Protein AF-A0A8K0CAJ1-F1 (afdb_monomer)

Foldseek 3Di:
DVVVVVVVDDDPPPPVDPPPDPPCNPVPPPCVDDDPVNVDDPDPPDPPPPPPVVVVVVQVVCVVVLDDDPCNVVSDDRPDLLCLALVVLVVVVVVVVDDDPVSSLVSQLVSDDPVSLVVQFVQFLVPVVHPVNVRNCPDPPPDPPDDPCVVVCVVVVVDDPDPDPVNVVVVVVLVVVVVVCCVVVVFDWGRGGWGADSSRSVDIDTARTDGPPDTDHDDDDPPPPD

Radius of gyration: 33.11 Å; Cα contacts (8 Å, |Δi|>4): 159; chains: 1; bounding box: 54×47×125 Å

Organism: Ignelater luminosus (NCBI:txid2038154)

pLDDT: mean 74.71, std 13.49, range [38.78, 92.06]

Nearest PDB structures (foldseek):
  3sm4-assembly1_A  TM=7.098E-01  e=1.721E+00  Lambdavirus lambda

Secondary structure (DSSP, 8-state):
--HHHHTSSPPTT--S-TTS--GGGGTT-------HHHH-----------HHHHHHHHHHHHHHHT---SSHHHHS----GGGGSHHHHHHHHHTTT---HHHHHHHHHHH--HHHHHHHHHHTTTGGG-HHHHHH----GGG--PPTTHHHHHHTT-S-----HHHHHHHHHHHHHHHHHHHHHT---EEP--EEETTEEEEEE--SEE-SS-EE----------

Solvent-accessible surface area (backbone atoms only — not comparable to full-atom values): 14311 Å² total; per-residue (Å²): 137,56,69,71,59,58,73,67,52,77,58,96,79,65,69,94,49,96,80,62,76,56,86,64,71,61,73,78,66,72,76,85,68,83,51,74,79,80,67,58,66,86,74,79,80,68,82,73,73,58,63,66,57,56,51,50,54,52,52,51,53,35,60,75,65,68,49,90,52,91,62,35,71,81,76,43,92,68,97,47,84,59,60,75,14,65,68,46,42,48,60,56,44,59,73,71,72,65,85,52,72,67,56,49,53,57,51,40,33,75,72,38,49,68,69,58,36,54,52,47,22,65,67,11,36,61,33,95,76,25,70,64,37,60,62,53,58,72,72,69,79,92,73,69,82,70,63,93,60,53,64,59,32,46,75,73,59,73,47,80,86,75,84,44,74,68,56,54,52,43,62,55,49,52,58,56,52,52,56,50,49,28,64,76,68,73,50,70,68,43,74,29,25,48,46,57,39,37,92,44,66,91,48,69,49,64,57,66,28,36,40,96,88,50,75,43,76,86,84,76,85,77,79,77,83,126

Sequence (226 aa):
MWLHRRSEEPEPTATVCYWKKATLSQVGTNLKFLRVTDIKKPVKTYDLLNSDIFFKNVVEELKKRQCNTQLSPHCFPLKSYKDYSLHQIMLKFIKTGQSSADDFISFAKNEMFVEGCAEIAKITRSQSESKLWYELRFYEIADCKTGNGTLVEQIIGASKSINNEAMERGRRLEKEVVQELEKKWSIRSDNCALLLHPQYPIIGASPDAVGSDFVIEILKAVKILQ

InterPro domains:
  IPR011335 Restriction endonuclease type II-like [SSF52980] (117-216)
  IPR011604 PD-(D/E)XK endonuclease-like domain superfamily [G3DSA:3.90.320.10] (115-223)
  IPR019080 YqaJ viral recombinase [PF09588] (117-211)

Structure (mmCIF, N/CA/C/O backbone):
data_AF-A0A8K0CAJ1-F1
#
_entry.id   AF-A0A8K0CAJ1-F1
#
loop_
_atom_site.group_PDB
_atom_site.id
_atom_site.type_symbol
_atom_site.label_atom_id
_atom_site.label_alt_id
_atom_site.label_comp_id
_atom_site.label_asym_id
_atom_site.label_entity_id
_atom_site.label_seq_id
_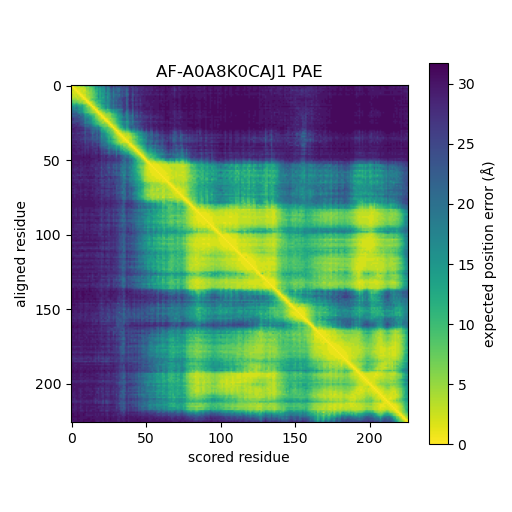atom_site.pdbx_PDB_ins_code
_atom_site.Cartn_x
_atom_site.Cartn_y
_atom_site.Cartn_z
_atom_site.occupancy
_atom_site.B_iso_or_equiv
_atom_site.auth_seq_id
_atom_site.auth_comp_id
_atom_site.auth_asym_id
_atom_site.auth_atom_id
_atom_site.pdbx_PDB_model_num
ATOM 1 N N . MET A 1 1 ? 22.232 1.139 100.118 1.00 58.84 1 MET A N 1
ATOM 2 C CA . MET A 1 1 ? 21.171 1.057 99.086 1.00 58.84 1 MET A CA 1
ATOM 3 C C . MET A 1 1 ? 21.628 1.744 97.784 1.00 58.84 1 MET A C 1
ATOM 5 O O . MET A 1 1 ? 20.974 2.650 97.294 1.00 58.84 1 MET A O 1
ATOM 9 N N . TRP A 1 2 ? 22.789 1.346 97.245 1.00 66.31 2 TRP A N 1
ATOM 10 C CA . TRP A 1 2 ? 23.394 1.922 96.025 1.00 66.31 2 TRP A CA 1
ATOM 11 C C . TRP A 1 2 ? 23.543 0.854 94.932 1.00 66.31 2 TRP A C 1
ATOM 13 O O . TRP A 1 2 ? 23.173 1.085 93.789 1.00 66.31 2 TRP A O 1
ATOM 23 N N . LEU A 1 3 ? 23.939 -0.363 95.328 1.00 62.72 3 LEU A N 1
ATOM 24 C CA . LEU A 1 3 ? 23.992 -1.548 94.465 1.00 62.72 3 LEU A CA 1
ATOM 25 C C . LEU A 1 3 ? 22.661 -1.863 93.756 1.00 62.72 3 LEU A C 1
ATOM 27 O O . LEU A 1 3 ? 22.679 -2.102 92.558 1.00 62.72 3 LEU A O 1
ATOM 31 N N . HIS A 1 4 ? 21.519 -1.774 94.452 1.00 71.69 4 HIS A N 1
ATOM 32 C CA . HIS A 1 4 ? 20.196 -2.018 93.851 1.00 71.69 4 HIS A CA 1
ATOM 33 C C . HIS A 1 4 ? 19.832 -1.001 92.758 1.00 71.69 4 HIS A C 1
ATOM 35 O O . HIS A 1 4 ? 19.182 -1.345 91.782 1.00 71.69 4 HIS A O 1
ATOM 41 N N . ARG A 1 5 ? 20.261 0.261 92.900 1.00 71.31 5 ARG A N 1
ATOM 42 C CA . ARG A 1 5 ? 19.990 1.291 91.885 1.00 71.31 5 ARG A CA 1
ATOM 43 C C . ARG A 1 5 ? 20.862 1.101 90.647 1.00 71.31 5 ARG A C 1
ATOM 45 O O . ARG A 1 5 ? 20.402 1.341 89.544 1.00 71.31 5 ARG A O 1
ATOM 52 N N . ARG A 1 6 ? 22.093 0.609 90.820 1.00 68.25 6 ARG A N 1
ATOM 53 C CA . ARG A 1 6 ? 22.990 0.304 89.698 1.00 68.25 6 ARG A CA 1
ATOM 54 C C . ARG A 1 6 ? 22.597 -0.934 88.901 1.00 68.25 6 ARG A C 1
ATOM 56 O O . ARG A 1 6 ? 22.901 -0.988 87.721 1.00 68.25 6 ARG A O 1
ATOM 63 N N . SER A 1 7 ? 21.918 -1.902 89.514 1.00 69.06 7 SER A N 1
ATOM 64 C CA . SER A 1 7 ? 21.371 -3.054 88.786 1.00 69.06 7 SER A CA 1
ATOM 65 C C . SER A 1 7 ? 20.123 -2.724 87.961 1.00 69.06 7 SER A C 1
ATOM 67 O O . SER A 1 7 ? 19.721 -3.533 87.134 1.00 69.06 7 SER A O 1
ATOM 69 N N . GLU A 1 8 ? 19.502 -1.563 88.191 1.00 67.69 8 GLU A N 1
ATOM 70 C CA . GLU A 1 8 ? 18.354 -1.074 87.414 1.00 67.69 8 GLU A CA 1
ATOM 71 C C . GLU A 1 8 ? 18.774 -0.173 86.240 1.00 67.69 8 GLU A C 1
ATOM 73 O O . GLU A 1 8 ? 17.954 0.130 85.373 1.00 67.69 8 GLU A O 1
ATOM 78 N N . GLU A 1 9 ? 20.042 0.249 86.181 1.00 69.44 9 GLU A N 1
ATOM 79 C CA . GLU A 1 9 ? 20.581 0.996 85.045 1.00 69.44 9 GLU A CA 1
ATOM 80 C C . GLU A 1 9 ? 20.812 0.027 83.869 1.00 69.44 9 GLU A C 1
ATOM 82 O O . GLU A 1 9 ? 21.531 -0.964 84.025 1.00 69.44 9 GLU A O 1
ATOM 87 N N . PRO A 1 10 ? 20.211 0.261 82.688 1.00 67.56 10 PRO A N 1
ATOM 88 C CA . PRO A 1 10 ? 20.407 -0.617 81.541 1.00 67.56 10 PRO A CA 1
ATOM 89 C C . PRO A 1 10 ? 21.871 -0.584 81.087 1.00 67.56 10 PRO A C 1
ATOM 91 O O . PRO A 1 10 ? 22.512 0.468 81.106 1.00 67.56 10 PRO A O 1
ATOM 94 N N . GLU A 1 11 ? 22.402 -1.729 80.649 1.00 62.56 11 GLU A N 1
ATOM 95 C CA . GLU A 1 11 ? 23.788 -1.793 80.185 1.00 62.56 11 GLU A CA 1
ATOM 96 C C . GLU A 1 11 ? 24.028 -0.845 78.991 1.00 62.56 11 GLU A C 1
ATOM 98 O O . GLU A 1 11 ? 23.153 -0.716 78.130 1.00 62.56 11 GLU A O 1
ATOM 103 N N . PRO A 1 12 ? 25.218 -0.223 78.859 1.00 52.91 12 PRO A N 1
ATOM 104 C CA . PRO A 1 12 ? 25.512 0.723 77.773 1.00 52.91 12 PRO A CA 1
ATOM 105 C C . PRO A 1 12 ? 25.374 0.119 76.365 1.00 52.91 12 PRO A C 1
ATOM 107 O O . PRO A 1 12 ? 25.236 0.842 75.381 1.00 52.91 12 PRO A O 1
ATOM 110 N N . THR A 1 13 ? 25.408 -1.212 76.271 1.00 50.84 13 THR A N 1
ATOM 111 C CA . THR A 1 13 ? 25.247 -2.008 75.047 1.00 50.84 13 THR A CA 1
ATOM 112 C C . THR A 1 13 ? 23.831 -2.544 74.826 1.00 50.84 13 THR A C 1
ATOM 114 O O . THR A 1 13 ? 23.594 -3.236 73.832 1.00 50.84 13 THR A O 1
ATOM 117 N N . ALA A 1 14 ? 22.875 -2.224 75.703 1.00 52.94 14 ALA A N 1
ATOM 118 C CA . ALA A 1 14 ? 21.474 -2.588 75.536 1.00 52.94 14 ALA A CA 1
ATOM 119 C C . ALA A 1 14 ? 20.882 -1.820 74.341 1.00 52.94 14 ALA A C 1
ATOM 121 O O . ALA A 1 14 ? 20.376 -0.702 74.442 1.00 52.94 14 ALA A O 1
ATOM 122 N N . THR A 1 15 ? 20.985 -2.423 73.160 1.00 54.19 15 THR A N 1
ATOM 123 C CA . THR A 1 15 ? 20.426 -1.902 71.915 1.00 54.19 15 THR A CA 1
ATOM 124 C C . THR A 1 15 ? 18.900 -1.901 72.013 1.00 54.19 15 THR A C 1
ATOM 126 O O . THR A 1 15 ? 18.244 -2.928 71.875 1.00 54.19 15 THR A O 1
ATOM 129 N N . VAL A 1 16 ? 18.323 -0.718 72.243 1.00 56.50 16 VAL A N 1
ATOM 130 C CA . VAL A 1 16 ? 16.884 -0.507 72.505 1.00 56.50 16 VAL A CA 1
ATOM 131 C C . VAL A 1 16 ? 15.967 -1.036 71.387 1.00 56.50 16 VAL A C 1
ATOM 133 O O . VAL A 1 16 ? 14.790 -1.273 71.640 1.00 56.50 16 VAL A O 1
ATOM 136 N N . CYS A 1 17 ? 16.467 -1.277 70.169 1.00 55.16 17 CYS A N 1
ATOM 137 C CA . CYS A 1 17 ? 15.845 -2.173 69.187 1.00 55.16 17 CYS A CA 1
ATOM 138 C C . CYS A 1 17 ? 16.758 -2.310 67.957 1.00 55.16 17 CYS A C 1
ATOM 140 O O . CYS A 1 17 ? 17.007 -1.307 67.290 1.00 55.16 17 CYS A O 1
ATOM 142 N N . TYR A 1 18 ? 17.175 -3.520 67.571 1.00 54.06 18 TYR A N 1
ATOM 143 C CA . TYR A 1 18 ? 17.880 -3.740 66.290 1.00 54.06 18 TYR A CA 1
ATOM 144 C C . TYR A 1 18 ? 16.993 -3.416 65.063 1.00 54.06 18 TYR A C 1
ATOM 146 O O . TYR A 1 18 ? 17.484 -3.218 63.956 1.00 54.06 18 TYR A O 1
ATOM 154 N N . TRP A 1 19 ? 15.674 -3.319 65.272 1.00 51.16 19 TRP A N 1
ATOM 155 C CA . TRP A 1 19 ? 14.664 -3.085 64.236 1.00 51.16 19 TRP A CA 1
ATOM 156 C C . TRP A 1 19 ? 14.167 -1.636 64.154 1.00 51.16 19 TRP A C 1
ATOM 158 O O . TRP A 1 19 ? 13.411 -1.299 63.240 1.00 51.16 19 TRP A O 1
ATOM 168 N N . LYS A 1 20 ? 14.586 -0.741 65.062 1.00 52.97 20 LYS A N 1
ATOM 169 C CA . LYS A 1 20 ? 14.296 0.691 64.896 1.00 52.97 20 LYS A CA 1
ATOM 170 C C . LYS A 1 20 ? 15.284 1.274 63.898 1.00 52.97 20 LYS A C 1
ATOM 172 O O . LYS A 1 20 ? 16.428 1.570 64.229 1.00 52.97 20 LYS A O 1
ATOM 177 N N . LYS A 1 21 ? 14.815 1.462 62.665 1.00 56.38 21 LYS A N 1
ATOM 178 C CA . LYS A 1 21 ? 15.537 2.210 61.635 1.00 56.38 21 LYS A CA 1
ATOM 179 C C . LYS A 1 21 ? 15.918 3.585 62.198 1.00 56.38 21 LYS A C 1
ATOM 181 O O . LYS A 1 21 ? 15.044 4.320 62.654 1.00 56.38 21 LYS A O 1
ATOM 186 N N . ALA A 1 22 ? 17.207 3.926 62.183 1.00 57.97 22 ALA A N 1
ATOM 187 C CA . ALA A 1 22 ? 17.680 5.228 62.646 1.00 57.97 22 ALA A CA 1
ATOM 188 C C . ALA A 1 22 ? 16.958 6.356 61.892 1.00 57.97 22 ALA A C 1
ATOM 190 O O . ALA A 1 22 ? 16.731 6.243 60.687 1.00 57.97 22 ALA A O 1
ATOM 191 N N . THR A 1 23 ? 16.631 7.459 62.562 1.00 56.34 23 THR A N 1
ATOM 192 C CA . THR A 1 23 ? 15.910 8.606 61.976 1.00 56.34 23 THR A CA 1
ATOM 193 C C . THR A 1 23 ? 16.630 9.181 60.747 1.00 56.34 23 THR A C 1
ATOM 195 O O . THR A 1 23 ? 15.995 9.655 59.812 1.00 56.34 23 THR A O 1
ATOM 198 N N . LEU A 1 24 ? 17.961 9.048 60.695 1.00 52.50 24 LEU A N 1
ATOM 199 C CA . LEU A 1 24 ? 18.805 9.457 59.566 1.00 52.50 24 LEU A CA 1
ATOM 200 C C . LEU A 1 24 ? 18.887 8.432 58.423 1.00 52.50 24 LEU A C 1
ATOM 202 O O . LEU A 1 24 ? 19.394 8.757 57.358 1.00 52.50 24 LEU A O 1
ATOM 206 N N . SER A 1 25 ? 18.339 7.223 58.578 1.00 56.41 25 SER A N 1
ATOM 207 C CA . SER A 1 25 ? 18.274 6.220 57.497 1.00 56.41 25 SER A CA 1
ATOM 208 C C . SER A 1 25 ? 17.322 6.601 56.350 1.00 56.41 25 SER A C 1
ATOM 210 O O . SER A 1 25 ? 17.276 5.912 55.330 1.00 56.41 25 SER A O 1
ATOM 212 N N . GLN A 1 26 ? 16.542 7.675 56.519 1.00 54.03 26 GLN A N 1
ATOM 213 C CA . GLN A 1 26 ? 15.756 8.316 55.459 1.00 54.03 26 GLN A CA 1
ATOM 214 C C . GLN A 1 26 ? 16.550 9.375 54.682 1.00 54.03 26 GLN A C 1
ATOM 216 O O . GLN A 1 26 ? 16.167 9.724 53.566 1.00 54.03 26 GLN A O 1
ATOM 221 N N . VAL A 1 27 ? 17.665 9.876 55.220 1.00 53.38 27 VAL A N 1
ATOM 222 C CA . VAL A 1 27 ? 18.504 10.847 54.515 1.00 53.38 27 VAL A CA 1
ATOM 223 C C . VAL A 1 27 ? 19.360 10.072 53.516 1.00 53.38 27 VAL A C 1
ATOM 225 O O . VAL A 1 27 ? 20.369 9.472 53.870 1.00 53.38 27 VAL A O 1
ATOM 228 N N . GLY A 1 28 ? 18.892 10.018 52.269 1.00 54.50 28 GLY A N 1
ATOM 229 C CA . GLY A 1 28 ? 19.525 9.254 51.190 1.00 54.50 28 GLY A CA 1
ATOM 230 C C . GLY A 1 28 ? 18.672 8.124 50.612 1.00 54.50 28 GLY A C 1
ATOM 231 O O . GLY A 1 28 ? 19.168 7.367 49.774 1.00 54.50 28 GLY A O 1
ATOM 232 N N . THR A 1 29 ? 17.386 7.998 50.974 1.00 53.34 29 THR A N 1
ATOM 233 C CA . THR A 1 29 ? 16.464 7.213 50.140 1.00 53.34 29 THR A CA 1
ATOM 234 C C . THR A 1 29 ? 16.295 7.938 48.815 1.00 53.34 29 THR A C 1
ATOM 236 O O . THR A 1 29 ? 15.493 8.859 48.692 1.00 53.34 29 THR A O 1
ATOM 239 N N . ASN A 1 30 ? 17.107 7.534 47.842 1.00 56.03 30 ASN A N 1
ATOM 240 C CA . ASN A 1 30 ? 17.023 7.939 46.453 1.00 56.03 30 ASN A CA 1
ATOM 241 C C . ASN A 1 30 ? 15.559 7.891 46.000 1.00 56.03 30 ASN A C 1
ATOM 243 O O . ASN A 1 30 ? 15.015 6.805 45.775 1.00 56.03 30 ASN A O 1
ATOM 247 N N . LEU A 1 31 ? 14.936 9.058 45.830 1.00 53.72 31 LEU A N 1
ATOM 248 C CA . LEU A 1 31 ? 13.820 9.222 44.907 1.00 53.72 31 LEU A CA 1
ATOM 249 C C . LEU A 1 31 ? 14.368 8.867 43.520 1.00 53.72 31 LEU A C 1
ATOM 251 O O . LEU A 1 31 ? 14.791 9.733 42.766 1.00 53.72 31 LEU A O 1
ATOM 255 N N . LYS A 1 32 ? 14.443 7.568 43.204 1.00 57.53 32 LYS A N 1
ATOM 256 C CA . LYS A 1 32 ? 14.875 7.107 41.879 1.00 57.53 32 LYS A CA 1
ATOM 257 C C . LYS A 1 32 ? 13.877 7.549 40.811 1.00 57.53 32 LYS A C 1
ATOM 259 O O . LYS A 1 32 ? 14.270 7.744 39.670 1.00 57.53 32 LYS A O 1
ATOM 264 N N . PHE A 1 33 ? 12.612 7.747 41.197 1.00 51.56 33 PHE A N 1
ATOM 265 C CA . PHE A 1 33 ? 11.540 8.191 40.317 1.00 51.56 33 PHE A CA 1
ATOM 266 C C . PHE A 1 33 ? 10.570 9.092 41.091 1.00 51.56 33 PHE A C 1
ATOM 268 O O . PHE A 1 33 ? 10.055 8.699 42.137 1.00 51.56 33 PHE A O 1
ATOM 275 N N . LEU A 1 34 ? 10.323 10.292 40.568 1.00 61.06 34 LEU A N 1
ATOM 276 C CA . LEU A 1 34 ? 9.228 11.166 40.990 1.00 61.06 34 LEU A CA 1
ATOM 277 C C . LEU A 1 34 ? 7.964 10.740 40.239 1.00 61.06 34 LEU A C 1
ATOM 279 O O . LEU A 1 34 ? 7.988 10.653 39.009 1.00 61.06 34 LEU A O 1
ATOM 283 N N . ARG A 1 35 ? 6.852 10.483 40.938 1.00 59.06 35 ARG A N 1
ATOM 284 C CA . ARG A 1 35 ? 5.562 10.291 40.261 1.00 59.06 35 ARG A CA 1
ATOM 285 C C . ARG A 1 35 ? 4.977 11.653 39.902 1.00 59.06 35 ARG A C 1
ATOM 287 O O . ARG A 1 35 ? 5.184 12.637 40.603 1.00 59.06 35 ARG A O 1
ATOM 294 N N . VAL A 1 36 ? 4.187 11.715 38.830 1.00 56.53 36 VAL A N 1
ATOM 295 C CA . VAL A 1 36 ? 3.487 12.947 38.405 1.00 56.53 36 VAL A CA 1
ATOM 296 C C . VAL A 1 36 ? 2.601 13.509 39.528 1.00 56.53 36 VAL A C 1
ATOM 298 O O . VAL A 1 36 ? 2.425 14.721 39.641 1.00 56.53 36 VAL A O 1
ATOM 301 N N . THR A 1 37 ? 2.085 12.637 40.397 1.00 65.81 37 THR A N 1
ATOM 302 C CA . THR A 1 37 ? 1.343 12.997 41.614 1.00 65.81 37 THR A CA 1
ATOM 303 C C . THR A 1 37 ? 2.176 13.795 42.610 1.00 65.81 37 THR A C 1
ATOM 305 O O . THR A 1 37 ? 1.639 14.683 43.260 1.00 65.81 37 THR A O 1
ATOM 308 N N . ASP A 1 38 ? 3.478 13.526 42.680 1.00 67.62 38 ASP A N 1
ATOM 309 C CA . ASP A 1 38 ? 4.409 14.108 43.651 1.00 67.62 38 ASP A CA 1
ATOM 310 C C . ASP A 1 38 ? 4.954 15.468 43.162 1.00 67.62 38 ASP A C 1
ATOM 312 O O . ASP A 1 38 ? 5.519 16.236 43.934 1.00 67.62 38 ASP A O 1
ATOM 316 N N . ILE A 1 39 ? 4.763 15.778 41.870 1.00 68.50 39 ILE A N 1
ATOM 317 C CA . ILE A 1 39 ? 5.168 17.034 41.210 1.00 68.50 39 ILE A CA 1
ATOM 318 C C . ILE A 1 39 ? 3.995 18.030 41.114 1.00 68.50 39 ILE A C 1
ATOM 320 O O . ILE A 1 39 ? 4.201 19.226 40.884 1.00 68.50 39 ILE A O 1
ATOM 324 N N . LYS A 1 40 ? 2.745 17.576 41.276 1.00 66.19 40 LYS A N 1
ATOM 325 C CA . LYS A 1 40 ? 1.573 18.447 41.127 1.00 66.19 40 LYS A CA 1
ATOM 326 C C . LYS A 1 40 ? 1.563 19.535 42.207 1.00 66.19 40 LYS A C 1
ATOM 328 O O . LYS A 1 40 ? 1.250 19.282 43.365 1.00 66.19 40 LYS A O 1
ATOM 333 N N . LYS A 1 41 ? 1.800 20.784 41.794 1.00 67.94 41 LYS A N 1
ATOM 334 C CA . LYS A 1 41 ? 1.300 21.955 42.532 1.00 67.94 41 LYS A CA 1
ATOM 335 C C . LYS A 1 41 ? -0.230 21.842 42.619 1.00 67.94 41 LYS A C 1
ATOM 337 O O . LYS A 1 41 ? -0.821 21.328 41.663 1.00 67.94 41 LYS A O 1
ATOM 342 N N . PRO A 1 42 ? -0.879 22.304 43.706 1.00 61.84 42 PRO A N 1
ATOM 343 C CA . PRO A 1 42 ? -2.336 22.327 43.783 1.00 61.84 42 PRO A CA 1
ATOM 344 C C . PRO A 1 42 ? -2.865 23.053 42.548 1.00 61.84 42 PRO A C 1
ATOM 346 O O . PRO A 1 42 ? -2.598 24.238 42.337 1.00 61.84 42 PRO A O 1
ATOM 349 N N . VAL A 1 43 ? -3.529 22.298 41.674 1.00 61.38 43 VAL A N 1
ATOM 350 C CA . VAL A 1 43 ? -4.107 22.843 40.453 1.00 61.38 43 VAL A CA 1
ATOM 351 C C . VAL A 1 43 ? -5.247 23.732 40.917 1.00 61.38 43 VAL A C 1
ATOM 353 O O . VAL A 1 43 ? -6.178 23.244 41.553 1.00 61.38 43 VAL A O 1
ATOM 356 N N . LYS A 1 44 ? -5.167 25.034 40.629 1.00 59.84 44 LYS A N 1
ATOM 357 C CA . LYS A 1 44 ? -6.356 25.882 40.675 1.00 59.84 44 LYS A CA 1
ATOM 358 C C . LYS A 1 44 ? -7.340 25.247 39.702 1.00 59.84 44 LYS A C 1
ATOM 360 O O . LYS A 1 44 ? -7.081 25.227 38.502 1.00 59.84 44 LYS A O 1
ATOM 365 N N . THR A 1 45 ? -8.400 24.640 40.217 1.00 52.75 45 THR A N 1
ATOM 366 C CA . THR A 1 45 ? -9.534 24.216 39.406 1.00 52.75 45 THR A CA 1
ATOM 367 C C . THR A 1 45 ? -10.143 25.483 38.838 1.00 52.75 45 THR A C 1
ATOM 369 O O . THR A 1 45 ? -10.863 26.202 39.522 1.00 52.75 45 THR A O 1
ATOM 372 N N . TYR A 1 46 ? -9.758 25.813 37.612 1.00 57.22 46 TYR A N 1
ATOM 373 C CA . TYR A 1 46 ? -10.537 26.720 36.794 1.00 57.22 46 TYR A CA 1
ATOM 374 C C . TYR A 1 46 ? -11.834 25.979 36.490 1.00 57.22 46 TYR A C 1
ATOM 376 O O . TYR A 1 46 ? -11.773 24.817 36.076 1.00 57.22 46 TYR A O 1
ATOM 384 N N . ASP A 1 47 ? -12.979 26.617 36.720 1.00 58.22 47 ASP A N 1
ATOM 385 C CA . ASP A 1 47 ? -14.239 26.113 36.191 1.00 58.22 47 ASP A CA 1
ATOM 386 C C . ASP A 1 47 ? -14.035 25.917 34.689 1.00 58.22 47 ASP A C 1
ATOM 388 O O . ASP A 1 47 ? -13.776 26.870 33.947 1.00 58.22 47 ASP A O 1
ATOM 392 N N . LEU A 1 48 ? -14.031 24.656 34.257 1.00 57.16 48 LEU A N 1
ATOM 393 C CA . LEU A 1 48 ? -13.938 24.297 32.853 1.00 57.16 48 LEU A CA 1
ATOM 394 C C . LEU A 1 48 ? -15.188 24.868 32.190 1.00 57.16 48 LEU A C 1
ATOM 396 O O . LEU A 1 48 ? -16.251 24.252 32.236 1.00 57.16 48 LEU A O 1
ATOM 400 N N . LEU A 1 49 ? -15.066 26.061 31.598 1.00 60.41 49 LEU A N 1
ATOM 401 C CA . LEU A 1 49 ? -16.056 26.578 30.666 1.00 60.41 49 LEU A CA 1
ATOM 402 C C . LEU A 1 49 ? -16.358 25.459 29.673 1.00 60.41 49 LEU A C 1
ATOM 404 O O . LEU A 1 49 ? -15.467 25.050 28.933 1.00 60.41 49 LEU A O 1
ATOM 408 N N . ASN A 1 50 ? -17.593 24.957 29.743 1.00 62.78 50 ASN A N 1
ATOM 409 C CA . ASN A 1 50 ? -18.220 23.958 28.882 1.00 62.78 50 ASN A CA 1
ATOM 410 C C . ASN A 1 50 ? -17.247 23.290 27.890 1.00 62.78 50 ASN A C 1
ATOM 412 O O . ASN A 1 50 ? -17.156 23.682 26.724 1.00 62.78 50 ASN A O 1
ATOM 416 N N . SER A 1 51 ? -16.514 22.278 28.372 1.00 65.56 51 SER A N 1
ATOM 417 C CA . SER A 1 51 ? -15.545 21.495 27.585 1.00 65.56 51 SER A CA 1
ATOM 418 C C . SER A 1 51 ? -16.128 21.028 26.242 1.00 65.56 51 SER A C 1
ATOM 420 O O . SER A 1 51 ? -15.430 20.984 25.228 1.00 65.56 51 SER A O 1
ATOM 422 N N . ASP A 1 52 ? -17.432 20.751 26.217 1.00 77.75 52 ASP A N 1
ATOM 423 C CA . ASP A 1 52 ? -18.160 20.312 25.029 1.00 77.75 52 ASP A CA 1
ATOM 424 C C . ASP A 1 52 ? -18.257 21.382 23.937 1.00 77.75 52 ASP A C 1
ATOM 426 O O . ASP A 1 52 ? -18.227 21.046 22.755 1.00 77.75 52 ASP A O 1
ATOM 430 N N . ILE A 1 53 ? -18.356 22.666 24.296 1.00 83.75 53 ILE A N 1
ATOM 431 C CA . ILE A 1 53 ? -18.427 23.762 23.315 1.00 83.75 53 ILE A CA 1
ATOM 432 C C . ILE A 1 53 ? -17.065 23.940 22.649 1.00 83.75 53 ILE A C 1
ATOM 434 O O . ILE A 1 53 ? -16.983 24.031 21.426 1.00 83.75 53 ILE A O 1
ATOM 438 N N . PHE A 1 54 ? -15.988 23.931 23.440 1.00 84.38 54 PHE A N 1
ATOM 439 C CA . PHE A 1 54 ? -14.632 23.996 22.900 1.00 84.38 54 PHE A CA 1
ATOM 440 C C . PHE A 1 54 ? -14.357 22.819 21.960 1.00 84.38 54 PHE A C 1
ATOM 442 O O . PHE A 1 54 ? -13.923 23.032 20.828 1.00 84.38 54 PHE A O 1
ATOM 449 N N . PHE A 1 55 ? -14.668 21.591 22.388 1.00 85.06 55 PHE A N 1
ATOM 450 C CA . PHE A 1 55 ? -14.465 20.403 21.562 1.00 85.06 55 PHE A CA 1
ATOM 451 C C . PHE A 1 55 ? -15.274 20.460 20.260 1.00 85.06 55 PHE A C 1
ATOM 453 O O . PHE A 1 55 ? -14.717 20.205 19.194 1.00 85.06 55 PHE A O 1
ATOM 460 N N . LYS A 1 56 ? -16.552 20.864 20.308 1.00 87.25 56 LYS A N 1
ATOM 461 C CA . LYS A 1 56 ? -17.384 21.038 19.104 1.00 87.25 56 LYS A CA 1
ATOM 462 C C . LYS A 1 56 ? -16.796 22.068 18.142 1.00 87.25 56 LYS A C 1
ATOM 464 O O . LYS A 1 56 ? -16.659 21.760 16.962 1.00 87.25 56 LYS A O 1
ATOM 469 N N . ASN A 1 57 ? -16.370 23.227 18.642 1.00 87.50 57 ASN A N 1
ATOM 470 C CA . ASN A 1 57 ? -15.767 24.275 17.815 1.00 87.50 57 ASN A CA 1
ATOM 471 C C . ASN A 1 57 ? -14.450 23.810 17.173 1.00 87.50 57 ASN A C 1
ATOM 473 O O . ASN A 1 57 ? -14.207 24.065 15.995 1.00 87.50 57 ASN A O 1
ATOM 477 N N . VAL A 1 58 ? -13.611 23.085 17.922 1.00 86.94 58 VAL A N 1
ATOM 478 C CA . VAL A 1 58 ? -12.383 22.479 17.383 1.00 86.94 58 VAL A CA 1
ATOM 479 C C . VAL A 1 58 ? -12.723 21.466 16.291 1.00 86.94 58 VAL A C 1
ATOM 481 O O . VAL A 1 58 ? -12.118 21.496 15.223 1.00 86.94 58 VAL A O 1
ATOM 484 N N . VAL A 1 59 ? -13.707 20.594 16.518 1.00 87.50 59 VAL A N 1
ATOM 485 C CA . VAL A 1 59 ? -14.139 19.589 15.539 1.00 87.50 59 VAL A CA 1
ATOM 486 C C . VAL A 1 59 ? -14.701 20.235 14.270 1.00 87.50 59 VAL A C 1
ATOM 488 O O . VAL A 1 59 ? -14.366 19.789 13.174 1.00 87.50 59 VAL A O 1
ATOM 491 N N . GLU A 1 60 ? -15.517 21.283 14.381 1.00 88.69 60 GLU A N 1
ATOM 492 C CA . GLU A 1 60 ? -16.030 22.027 13.223 1.00 88.69 60 GLU A CA 1
ATOM 493 C C . GLU A 1 60 ? -14.907 22.668 12.412 1.00 88.69 60 GLU A C 1
ATOM 495 O O . GLU A 1 60 ? -14.880 22.556 11.184 1.00 88.69 60 GLU A O 1
ATOM 500 N N . GLU A 1 61 ? -13.933 23.271 13.085 1.00 88.19 61 GLU A N 1
ATOM 501 C CA . GLU A 1 61 ? -12.838 23.941 12.398 1.00 88.19 61 GLU A CA 1
ATOM 502 C C . GLU A 1 61 ? -11.858 22.943 11.759 1.00 88.19 61 GLU A C 1
ATOM 504 O O . GLU A 1 61 ? -11.363 23.173 10.651 1.00 88.19 61 GLU A O 1
ATOM 509 N N . LEU A 1 62 ? -11.659 21.776 12.383 1.00 87.19 62 LEU A N 1
ATOM 510 C CA . LEU A 1 62 ? -10.950 20.645 11.777 1.00 87.19 62 LEU A CA 1
ATOM 511 C C . LEU A 1 62 ? -11.681 20.120 10.530 1.00 87.19 62 LEU A C 1
ATOM 513 O O . LEU A 1 62 ? -11.020 19.858 9.521 1.00 87.19 62 LEU A O 1
ATOM 517 N N . LYS A 1 63 ? -13.020 20.002 10.564 1.00 85.31 63 LYS A N 1
ATOM 518 C CA . LYS A 1 63 ? -13.842 19.594 9.403 1.00 85.31 63 LYS A CA 1
ATOM 519 C C . LYS A 1 63 ? -13.714 20.581 8.254 1.00 85.31 63 LYS A C 1
ATOM 521 O O . LYS A 1 63 ? -13.476 20.172 7.117 1.00 85.31 63 LYS A O 1
ATOM 526 N N . LYS A 1 64 ? -13.849 21.875 8.550 1.00 87.44 64 LYS A N 1
ATOM 527 C CA . LYS A 1 64 ? -13.784 22.961 7.564 1.00 87.44 64 LYS A CA 1
ATOM 528 C C . LYS A 1 64 ? -12.444 22.987 6.836 1.00 87.44 64 LYS A C 1
ATOM 530 O O . LYS A 1 64 ? -12.403 23.193 5.628 1.00 87.44 64 LYS A O 1
ATOM 535 N N . ARG A 1 65 ? -11.353 22.755 7.568 1.00 84.38 65 ARG A N 1
ATOM 536 C CA . ARG A 1 65 ? -9.987 22.768 7.027 1.00 84.38 65 ARG A CA 1
ATOM 537 C C . ARG A 1 65 ? -9.518 21.415 6.495 1.00 84.38 65 ARG A C 1
ATOM 539 O O . ARG A 1 65 ? -8.411 21.344 5.973 1.00 84.38 65 ARG A O 1
ATOM 546 N N . GLN A 1 66 ? -10.318 20.355 6.648 1.00 77.62 66 GLN A N 1
ATOM 547 C CA . GLN A 1 66 ? -9.927 18.976 6.329 1.00 77.62 66 GLN A CA 1
ATOM 548 C C . GLN A 1 66 ? -8.564 18.603 6.946 1.00 77.62 66 GLN A C 1
ATOM 550 O O . GLN A 1 66 ? -7.724 17.951 6.326 1.00 77.62 66 GLN A O 1
ATOM 555 N N . CYS A 1 67 ? -8.315 19.048 8.182 1.00 78.06 67 CYS A N 1
ATOM 556 C CA . CYS A 1 67 ? -7.037 18.811 8.847 1.00 78.06 67 CYS A CA 1
ATOM 557 C C . CYS A 1 67 ? -6.912 17.344 9.262 1.00 78.06 67 CYS A C 1
ATOM 559 O O . CYS A 1 67 ? -7.740 16.840 10.021 1.00 78.06 67 CYS A O 1
ATOM 561 N N . ASN A 1 68 ? -5.839 16.680 8.832 1.00 72.75 68 ASN A N 1
ATOM 562 C CA . ASN A 1 68 ? -5.524 15.307 9.216 1.00 72.75 68 ASN A CA 1
ATOM 563 C C . ASN A 1 68 ? -4.714 15.276 10.523 1.00 72.75 68 ASN A C 1
ATOM 565 O O . ASN A 1 68 ? -3.494 15.428 10.510 1.00 72.75 68 ASN A O 1
ATOM 569 N N . THR A 1 69 ? -5.406 15.122 11.654 1.00 81.00 69 THR A N 1
ATOM 570 C CA . THR A 1 69 ? -4.818 14.982 13.000 1.00 81.00 69 THR A CA 1
ATOM 571 C C . THR A 1 69 ? -5.224 13.640 13.610 1.00 81.00 69 THR A C 1
ATOM 573 O O . THR A 1 69 ? -6.069 12.948 13.053 1.00 81.00 69 THR A O 1
ATOM 576 N N . GLN A 1 70 ? -4.692 13.272 14.777 1.00 72.94 70 GLN A N 1
ATOM 577 C CA . GLN A 1 70 ? -5.099 12.046 15.476 1.00 72.94 70 GLN A CA 1
ATOM 578 C C . GLN A 1 70 ? -6.580 12.060 15.887 1.00 72.94 70 GLN A C 1
ATOM 580 O O . GLN A 1 70 ? -7.199 11.007 15.957 1.00 72.94 70 GLN A O 1
ATOM 585 N N . LEU A 1 71 ? -7.159 13.238 16.143 1.00 75.00 71 LEU A N 1
ATOM 586 C CA . LEU A 1 71 ? -8.563 13.377 16.550 1.00 75.00 71 LEU A CA 1
ATOM 587 C C . LEU A 1 71 ? -9.525 13.326 15.363 1.00 75.00 71 LEU A C 1
ATOM 589 O O . LEU A 1 71 ? -10.667 12.890 15.509 1.00 75.00 71 LEU A O 1
ATOM 593 N N . SER A 1 72 ? -9.076 13.771 14.191 1.00 79.31 72 SER A N 1
ATOM 594 C CA . SER A 1 72 ? -9.939 13.959 13.029 1.00 79.31 72 SER A CA 1
ATOM 595 C C . SER A 1 72 ? -10.675 12.677 12.598 1.00 79.31 72 SER A C 1
ATOM 597 O O . SER A 1 72 ? -11.898 12.754 12.483 1.00 79.31 72 SER A O 1
ATOM 599 N N . PRO A 1 73 ? -10.026 11.492 12.479 1.00 68.69 73 PRO A N 1
ATOM 600 C CA . PRO A 1 73 ? -10.701 10.241 12.110 1.00 68.69 73 PRO A CA 1
ATOM 601 C C . PRO A 1 73 ? -11.815 9.812 13.072 1.00 68.69 73 PRO A C 1
ATOM 603 O O . PRO A 1 73 ? -12.749 9.124 12.669 1.00 68.69 73 PRO A O 1
ATOM 606 N N . HIS A 1 74 ? -11.731 10.211 14.344 1.00 73.81 74 HIS A N 1
ATOM 607 C CA . HIS A 1 74 ? -12.747 9.898 15.351 1.00 73.81 74 HIS A CA 1
ATOM 608 C C . HIS A 1 74 ? -13.947 10.848 15.296 1.00 73.81 74 HIS A C 1
ATOM 610 O O . HIS A 1 74 ? -15.019 10.514 15.795 1.00 73.81 74 HIS A O 1
ATOM 616 N N . CYS A 1 75 ? -13.774 12.033 14.707 1.00 76.62 75 CYS A N 1
ATOM 617 C CA . CYS A 1 75 ? -14.769 13.104 14.734 1.00 76.62 75 CYS A CA 1
ATOM 618 C C . CYS A 1 75 ? -15.494 13.285 13.392 1.00 76.62 75 CYS A C 1
ATOM 620 O O . CYS A 1 75 ? -16.617 13.800 13.355 1.00 76.62 75 CYS A O 1
ATOM 622 N N . PHE A 1 76 ? -14.853 12.921 12.278 1.00 74.62 76 PHE A N 1
ATOM 623 C CA . PHE A 1 76 ? -15.434 12.966 10.938 1.00 74.62 76 PHE A CA 1
ATOM 624 C C . PHE A 1 76 ? -14.653 12.106 9.940 1.00 74.62 76 PHE A C 1
ATOM 626 O O . PHE A 1 76 ? -13.452 11.893 10.112 1.00 74.62 76 PHE A O 1
ATOM 633 N N . PRO A 1 77 ? -15.308 11.650 8.858 1.00 65.62 77 PRO A N 1
ATOM 634 C CA . PRO A 1 77 ? -14.612 10.986 7.769 1.00 65.62 77 PRO A CA 1
ATOM 635 C C . PRO A 1 77 ? -13.691 11.986 7.060 1.00 65.62 77 PRO A C 1
ATOM 637 O O . PRO A 1 77 ? -14.147 12.964 6.466 1.00 65.62 77 PRO A O 1
ATOM 640 N N . LEU A 1 78 ? -12.387 11.736 7.127 1.00 66.44 78 LEU A N 1
ATOM 641 C CA . LEU A 1 78 ? -11.406 12.345 6.237 1.00 66.44 78 LEU A CA 1
ATOM 642 C C . LEU A 1 78 ? -11.260 11.442 5.021 1.00 66.44 78 LEU A C 1
ATOM 644 O O . LEU A 1 78 ? -11.070 10.242 5.194 1.00 66.44 78 LEU A O 1
ATOM 648 N N . LYS A 1 79 ? -11.278 12.009 3.810 1.00 62.12 79 LYS A N 1
ATOM 649 C CA . LYS A 1 79 ? -10.829 11.264 2.629 1.00 62.12 79 LYS A CA 1
ATOM 650 C C . LYS A 1 79 ? -9.349 10.963 2.811 1.00 62.12 79 LYS A C 1
ATOM 652 O O . LYS A 1 79 ? -8.511 11.856 2.682 1.00 62.12 79 LYS A O 1
ATOM 657 N N . SER A 1 80 ? -9.036 9.724 3.160 1.00 69.19 80 SER A N 1
ATOM 658 C CA . SER A 1 80 ? -7.665 9.277 3.333 1.00 69.19 80 SER A CA 1
ATOM 659 C C . SER A 1 80 ? -7.389 8.169 2.340 1.00 69.19 80 SER A C 1
ATOM 661 O O . SER A 1 80 ? -8.157 7.226 2.219 1.00 69.19 80 SER A O 1
ATOM 663 N N . TYR A 1 81 ? -6.238 8.212 1.677 1.00 70.94 81 TYR A N 1
ATOM 664 C CA . TYR A 1 81 ? -5.784 7.085 0.856 1.00 70.94 81 TYR A CA 1
ATOM 665 C C . TYR A 1 81 ? -5.612 5.794 1.682 1.00 70.94 81 TYR A C 1
ATOM 667 O O . TYR A 1 81 ? -5.589 4.701 1.128 1.00 70.94 81 TYR A O 1
ATOM 675 N N . LYS A 1 82 ? -5.575 5.913 3.018 1.00 70.06 82 LYS A N 1
ATOM 676 C CA . LYS A 1 82 ? -5.622 4.807 3.982 1.00 70.06 82 LYS A CA 1
ATOM 677 C C . LYS A 1 82 ? -6.943 4.039 3.974 1.00 70.06 82 LYS A C 1
ATOM 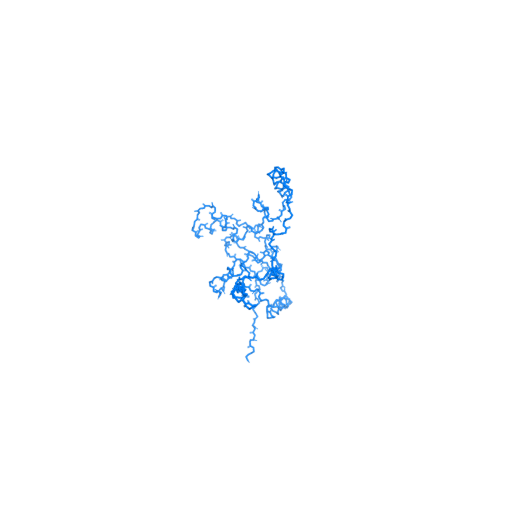679 O O . LYS A 1 82 ? -6.966 2.908 4.451 1.00 70.06 82 LYS A O 1
ATOM 684 N N . ASP A 1 83 ? -8.016 4.607 3.425 1.00 75.75 83 ASP A N 1
ATOM 685 C CA . ASP A 1 83 ? -9.312 3.931 3.285 1.00 75.75 83 ASP A CA 1
ATOM 686 C C . ASP A 1 83 ? -9.226 2.693 2.379 1.00 75.75 83 ASP A C 1
ATOM 688 O O . ASP A 1 83 ? -10.078 1.815 2.478 1.00 75.75 83 ASP A O 1
ATOM 692 N N . TYR A 1 84 ? -8.180 2.612 1.550 1.00 81.88 84 TYR A N 1
ATOM 693 C CA . TYR A 1 84 ? -7.852 1.466 0.700 1.00 81.88 84 TYR A CA 1
ATOM 694 C C . TYR A 1 84 ? -6.956 0.436 1.402 1.00 81.88 84 TYR A C 1
ATOM 696 O O . TYR A 1 84 ? -6.665 -0.612 0.833 1.00 81.88 84 TYR A O 1
ATOM 704 N N . SER A 1 85 ? -6.492 0.711 2.626 1.00 83.94 85 SER A N 1
ATOM 705 C CA . SER A 1 85 ? -5.768 -0.296 3.403 1.00 83.94 85 SER A CA 1
ATOM 706 C C . SER A 1 85 ? -6.722 -1.418 3.800 1.00 83.94 85 SER A C 1
ATOM 708 O O . SER A 1 85 ? -7.848 -1.167 4.241 1.00 83.94 85 SER A O 1
ATOM 710 N N . LEU A 1 86 ? -6.247 -2.663 3.719 1.00 83.38 86 LEU A N 1
ATOM 711 C CA . LEU A 1 86 ? -7.043 -3.823 4.121 1.00 83.38 86 LEU A CA 1
ATOM 712 C C . LEU A 1 86 ? -7.544 -3.694 5.561 1.00 83.38 86 LEU A C 1
ATOM 714 O O . LEU A 1 86 ? -8.691 -4.026 5.837 1.00 83.38 86 LEU A O 1
ATOM 718 N N . HIS A 1 87 ? -6.740 -3.119 6.457 1.00 82.31 87 HIS A N 1
ATOM 719 C CA . HIS A 1 87 ? -7.154 -2.865 7.832 1.00 82.31 87 HIS A CA 1
ATOM 720 C C . HIS A 1 87 ? -8.391 -1.955 7.927 1.00 82.31 87 HIS A C 1
ATOM 722 O O . HIS A 1 87 ? -9.344 -2.293 8.628 1.00 82.31 87 HIS A O 1
ATOM 728 N N . GLN A 1 88 ? -8.416 -0.825 7.212 1.00 84.00 88 GLN A N 1
ATOM 729 C CA . GLN A 1 88 ? -9.574 0.077 7.234 1.00 84.00 88 GLN A CA 1
ATOM 730 C C . GLN A 1 88 ? -10.802 -0.556 6.576 1.00 84.00 88 GLN A C 1
ATOM 732 O O . GLN A 1 88 ? -11.908 -0.437 7.106 1.00 84.00 88 GLN A O 1
ATOM 737 N N . ILE A 1 89 ? -10.617 -1.282 5.471 1.00 86.88 89 ILE A N 1
ATOM 738 C CA . ILE A 1 89 ? -11.707 -2.011 4.809 1.00 86.88 89 ILE A CA 1
ATOM 739 C C . ILE A 1 89 ? -12.278 -3.084 5.749 1.00 86.88 89 ILE A C 1
ATOM 741 O O . ILE A 1 89 ? -13.494 -3.192 5.879 1.00 86.88 89 ILE A O 1
ATOM 745 N N . MET A 1 90 ? -11.434 -3.814 6.485 1.00 86.06 90 MET A N 1
ATOM 746 C CA . MET A 1 90 ? -11.870 -4.779 7.503 1.00 86.06 90 MET A CA 1
ATOM 747 C C . MET A 1 90 ? -12.646 -4.110 8.640 1.00 86.06 90 MET A C 1
ATOM 749 O O . MET A 1 90 ? -13.693 -4.611 9.040 1.00 86.06 90 MET A O 1
ATOM 753 N N . LEU A 1 91 ? -12.189 -2.958 9.142 1.00 85.88 91 LEU A N 1
ATOM 754 C CA . LEU A 1 91 ? -12.921 -2.206 10.169 1.00 85.88 91 LEU A CA 1
ATOM 755 C C . LEU A 1 91 ? -14.295 -1.734 9.679 1.00 85.88 91 LEU A C 1
ATOM 757 O O . LEU A 1 91 ? -15.247 -1.713 10.460 1.00 85.88 91 LEU A O 1
ATOM 761 N N . LYS A 1 92 ? -14.415 -1.347 8.403 1.00 88.12 92 LYS A N 1
ATOM 762 C CA . LYS A 1 92 ? -15.706 -1.017 7.784 1.00 88.12 92 LYS A CA 1
ATOM 763 C C . LYS A 1 92 ? -16.583 -2.262 7.629 1.00 88.12 92 LYS A C 1
ATOM 765 O O . LYS A 1 92 ? -17.762 -2.197 7.962 1.00 88.12 92 LYS A O 1
ATOM 770 N N . PHE A 1 93 ? -16.006 -3.387 7.212 1.00 89.88 93 PHE A N 1
ATOM 771 C CA . PHE A 1 93 ? -16.714 -4.656 7.047 1.00 89.88 93 PHE A CA 1
ATOM 772 C C . PHE A 1 93 ? -17.263 -5.202 8.369 1.00 89.88 93 PHE A C 1
ATOM 774 O O . PHE A 1 93 ? -18.421 -5.583 8.433 1.00 89.88 93 PHE A O 1
ATOM 781 N N . ILE A 1 94 ? -16.504 -5.145 9.469 1.00 87.38 94 ILE A N 1
ATOM 782 C CA . ILE A 1 94 ? -16.985 -5.611 10.786 1.00 87.38 94 ILE A CA 1
ATOM 783 C C . ILE A 1 94 ? -18.275 -4.885 11.210 1.00 87.38 94 ILE A C 1
ATOM 785 O O . ILE A 1 94 ? -19.129 -5.466 11.878 1.00 87.38 94 ILE A O 1
ATOM 789 N N . LYS A 1 95 ? -18.461 -3.627 10.788 1.00 88.75 95 LYS A N 1
ATOM 790 C CA . LYS A 1 95 ? -19.676 -2.852 11.081 1.00 88.75 95 LYS A CA 1
ATOM 791 C C . LYS A 1 95 ? -20.907 -3.324 10.301 1.00 88.75 95 LYS A C 1
ATOM 793 O O . LYS A 1 95 ? -22.012 -2.969 10.699 1.00 88.75 95 LYS A O 1
ATOM 798 N N . THR A 1 96 ? -20.750 -4.094 9.222 1.00 87.94 96 THR A N 1
ATOM 799 C CA . THR A 1 96 ? -21.880 -4.648 8.453 1.00 87.94 96 THR A CA 1
ATOM 800 C C . THR A 1 96 ? -22.502 -5.869 9.134 1.00 87.94 96 THR A C 1
ATOM 802 O O . THR A 1 96 ? -23.631 -6.230 8.815 1.00 87.94 96 THR A O 1
ATOM 805 N N . GLY A 1 97 ? -21.792 -6.496 10.082 1.00 85.25 97 GLY A N 1
ATOM 806 C CA . GLY A 1 97 ? -22.239 -7.700 10.790 1.00 85.25 97 GLY A CA 1
ATOM 807 C C . GLY A 1 97 ? -22.091 -9.001 9.992 1.00 85.25 97 GLY A C 1
ATOM 808 O O . GLY A 1 97 ? -22.493 -10.055 10.479 1.00 85.25 97 GLY A O 1
ATOM 809 N N . GLN A 1 98 ? -21.515 -8.944 8.789 1.00 87.50 98 GLN A N 1
ATOM 810 C CA . GLN A 1 98 ? -21.174 -10.118 7.983 1.00 87.50 98 GLN A CA 1
ATOM 811 C C . GLN A 1 98 ? -19.852 -10.743 8.457 1.00 87.50 98 GLN A C 1
ATOM 813 O O . GLN A 1 98 ? -19.032 -10.086 9.099 1.00 87.50 98 GLN A O 1
ATOM 818 N N . SER A 1 99 ? -19.642 -12.027 8.156 1.00 86.12 99 SER A N 1
ATOM 819 C CA . SER A 1 99 ? -18.490 -12.788 8.666 1.00 86.12 99 SER A CA 1
ATOM 820 C C . SER A 1 99 ? -17.809 -13.702 7.645 1.00 86.12 99 SER A C 1
A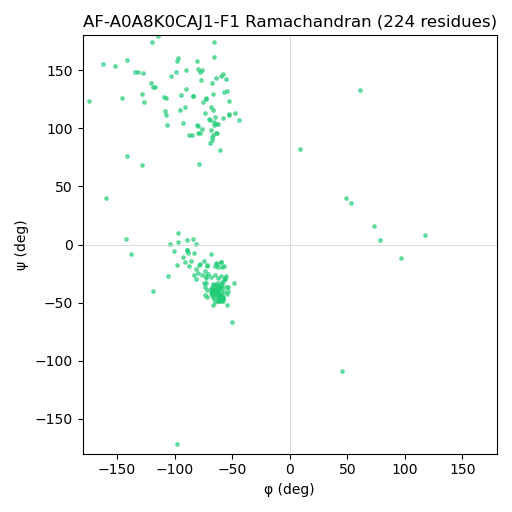TOM 822 O O . SER A 1 99 ? -16.742 -14.236 7.948 1.00 86.12 99 SER A O 1
ATOM 824 N N . SER A 1 100 ? -18.373 -13.882 6.445 1.00 91.94 100 SER A N 1
ATOM 825 C CA . SER A 1 100 ? -17.758 -14.717 5.408 1.00 91.94 100 SER A CA 1
ATOM 826 C C . SER A 1 100 ? -16.606 -14.000 4.697 1.00 91.94 100 SER A C 1
ATOM 828 O O . SER A 1 100 ? -16.635 -12.785 4.490 1.00 91.94 100 SER A O 1
ATOM 830 N N . ALA A 1 101 ? -15.607 -14.769 4.259 1.00 86.81 101 ALA A N 1
ATOM 831 C CA . ALA A 1 101 ? -14.511 -14.263 3.437 1.00 86.81 101 ALA A CA 1
ATOM 832 C C . ALA A 1 101 ? -15.001 -13.770 2.062 1.00 86.81 101 ALA A C 1
ATOM 834 O O . ALA A 1 101 ? -14.541 -12.735 1.581 1.00 86.81 101 ALA A O 1
ATOM 835 N N . ASP A 1 102 ? -15.968 -14.463 1.456 1.00 90.50 102 ASP A N 1
ATOM 836 C CA . ASP A 1 102 ? -16.542 -14.069 0.163 1.00 90.50 102 ASP A CA 1
ATOM 837 C C . ASP A 1 102 ? -17.339 -12.761 0.266 1.00 90.50 102 ASP A C 1
ATOM 839 O O . ASP A 1 102 ? -17.268 -11.907 -0.626 1.00 90.50 102 ASP A O 1
ATOM 843 N N . ASP A 1 103 ? -18.035 -12.569 1.391 1.00 91.81 103 ASP A N 1
ATOM 844 C CA . ASP A 1 103 ? -18.742 -11.326 1.706 1.00 91.81 103 ASP A CA 1
ATOM 845 C C . ASP A 1 103 ? -17.746 -10.174 1.853 1.00 91.81 103 ASP A C 1
ATOM 847 O O . ASP A 1 103 ? -17.952 -9.098 1.290 1.00 91.81 103 ASP A O 1
ATOM 851 N N . PHE A 1 104 ? -16.621 -10.411 2.539 1.00 90.44 104 PHE A N 1
ATOM 852 C CA . PHE A 1 104 ? -15.554 -9.422 2.676 1.00 90.44 104 PHE A CA 1
ATOM 853 C C . PHE A 1 104 ? -14.952 -9.036 1.323 1.00 90.44 104 PHE A C 1
ATOM 855 O O . PHE A 1 104 ? -14.805 -7.849 1.037 1.00 90.44 104 PHE A O 1
ATOM 862 N N . ILE A 1 105 ? -14.626 -10.009 0.467 1.00 90.00 105 ILE A N 1
ATOM 863 C CA . ILE A 1 105 ? -14.065 -9.735 -0.864 1.00 90.00 105 ILE A CA 1
ATOM 864 C C . ILE A 1 105 ? -15.063 -8.933 -1.705 1.00 90.00 105 ILE A C 1
ATOM 866 O O . ILE A 1 105 ? -14.676 -7.977 -2.378 1.00 90.00 105 ILE A O 1
ATOM 870 N N . SER A 1 106 ? -16.346 -9.290 -1.655 1.00 91.75 106 SER A N 1
ATOM 871 C CA . SER A 1 106 ? -17.409 -8.580 -2.373 1.00 91.75 106 SER A CA 1
ATOM 872 C C . SER A 1 106 ? -17.594 -7.153 -1.855 1.00 91.75 106 SER A C 1
ATOM 874 O O . SER A 1 106 ? -17.712 -6.219 -2.647 1.00 91.75 106 SER A O 1
ATOM 876 N N . PHE A 1 107 ? -17.541 -6.961 -0.538 1.00 91.88 107 PHE A N 1
ATOM 877 C CA . PHE A 1 107 ? -17.562 -5.646 0.097 1.00 91.88 107 PHE A CA 1
ATOM 878 C C . PHE A 1 107 ? -16.354 -4.794 -0.316 1.00 91.88 107 PHE A C 1
ATOM 880 O O . PHE A 1 107 ? -16.513 -3.657 -0.754 1.00 91.88 107 PHE A O 1
ATOM 887 N N . ALA A 1 108 ? -15.149 -5.358 -0.249 1.00 89.62 108 ALA A N 1
ATOM 888 C CA . ALA A 1 108 ? -13.909 -4.666 -0.584 1.00 89.62 108 ALA A CA 1
ATOM 889 C C . ALA A 1 108 ? -13.855 -4.233 -2.059 1.00 89.62 108 ALA A C 1
ATOM 891 O O . ALA A 1 108 ? -13.395 -3.131 -2.354 1.00 89.62 108 ALA A O 1
ATOM 892 N N . LYS A 1 109 ? -14.389 -5.050 -2.981 1.00 90.62 109 LYS A N 1
ATOM 893 C CA . LYS A 1 109 ? -14.540 -4.684 -4.402 1.00 90.62 109 LYS A CA 1
ATOM 894 C C . LYS A 1 109 ? -15.394 -3.429 -4.594 1.00 90.62 109 LYS A C 1
ATOM 896 O O . LYS A 1 109 ? -15.092 -2.625 -5.467 1.00 90.62 109 LYS A O 1
ATOM 901 N N . ASN A 1 110 ? -16.442 -3.259 -3.789 1.00 88.69 110 ASN A N 1
ATOM 902 C CA . ASN A 1 110 ? -17.328 -2.095 -3.874 1.00 88.69 110 ASN A CA 1
ATOM 903 C C . ASN A 1 110 ? -16.708 -0.831 -3.260 1.00 88.69 110 ASN A C 1
ATOM 905 O O . ASN A 1 110 ? -17.061 0.275 -3.657 1.00 88.69 110 ASN A O 1
ATOM 909 N N . GLU A 1 111 ? -15.790 -0.986 -2.304 1.00 86.88 111 GLU A N 1
ATOM 910 C CA . GLU A 1 111 ? -15.081 0.133 -1.673 1.00 86.88 111 GLU A CA 1
ATOM 911 C C . GLU A 1 111 ? -13.868 0.614 -2.492 1.00 86.88 111 GLU A C 1
ATOM 913 O O . GLU A 1 111 ? -13.468 1.774 -2.372 1.00 86.88 111 GLU A O 1
ATOM 918 N N . MET A 1 112 ? -13.262 -0.253 -3.315 1.00 86.00 112 MET A N 1
ATOM 919 C CA . MET A 1 112 ? -12.071 0.079 -4.103 1.00 86.00 112 MET A CA 1
ATOM 920 C C . MET A 1 112 ? -12.421 0.578 -5.507 1.00 86.00 112 MET A C 1
ATOM 922 O O . MET A 1 112 ? -12.714 -0.198 -6.412 1.00 86.00 112 MET A O 1
ATOM 926 N N . PHE A 1 113 ? -12.302 1.890 -5.715 1.00 86.69 113 PHE A N 1
ATOM 927 C CA . PHE A 1 113 ? -12.517 2.528 -7.016 1.00 86.69 113 PHE A CA 1
ATOM 928 C C . PHE A 1 113 ? -11.231 2.608 -7.850 1.00 86.69 113 PHE A C 1
ATOM 930 O O . PHE A 1 113 ? -10.123 2.731 -7.314 1.00 86.69 113 PHE A O 1
ATOM 937 N N . VAL A 1 114 ? -11.383 2.583 -9.179 1.00 85.81 114 VAL A N 1
ATOM 938 C CA . VAL A 1 114 ? -10.270 2.643 -10.146 1.00 85.81 114 VAL A CA 1
ATOM 939 C C . VAL A 1 114 ? -9.480 3.942 -9.982 1.00 85.81 114 VAL A C 1
ATOM 941 O O . VAL A 1 114 ? -8.250 3.927 -9.938 1.00 85.81 114 VAL A O 1
ATOM 944 N N . GLU A 1 115 ? -10.180 5.063 -9.821 1.00 86.44 115 GLU A N 1
ATOM 945 C CA . GLU A 1 115 ? -9.591 6.392 -9.668 1.00 86.44 115 GLU A CA 1
ATOM 946 C C . GLU A 1 115 ? -8.746 6.477 -8.395 1.00 86.44 115 GLU A C 1
ATOM 948 O O . GLU A 1 115 ? -7.640 7.014 -8.412 1.00 86.44 115 GLU A O 1
ATOM 953 N N . GLY A 1 116 ? -9.225 5.896 -7.291 1.00 85.69 116 GLY A N 1
ATOM 954 C CA . GLY A 1 116 ? -8.478 5.878 -6.036 1.00 85.69 116 GLY A CA 1
ATOM 955 C C . GLY A 1 116 ? -7.227 5.010 -6.103 1.00 85.69 116 GLY A C 1
ATOM 956 O O . GLY A 1 116 ? -6.178 5.415 -5.604 1.00 85.69 116 GLY A O 1
ATOM 957 N N . CYS A 1 117 ? -7.299 3.864 -6.786 1.00 86.81 117 CYS A N 1
ATOM 958 C CA . CYS A 1 117 ? -6.129 3.019 -7.029 1.00 86.81 117 CYS A CA 1
ATOM 959 C C . CYS A 1 117 ? -5.076 3.747 -7.883 1.00 86.81 117 CYS A C 1
ATOM 961 O O . CYS A 1 117 ? -3.883 3.671 -7.586 1.00 86.81 117 CYS A O 1
ATOM 963 N N . ALA A 1 118 ? -5.503 4.510 -8.894 1.00 87.31 118 ALA A N 1
ATOM 964 C CA . ALA A 1 118 ? -4.602 5.310 -9.723 1.00 87.31 118 ALA A CA 1
ATOM 965 C C . ALA A 1 118 ? -3.909 6.434 -8.928 1.00 87.31 118 ALA A C 1
ATOM 967 O O . ALA A 1 118 ? -2.713 6.673 -9.107 1.00 87.31 118 ALA A O 1
ATOM 968 N N . GLU A 1 119 ? -4.620 7.106 -8.020 1.00 87.44 119 GLU A N 1
ATOM 969 C CA . GLU A 1 119 ? -4.020 8.121 -7.142 1.00 87.44 119 GLU A CA 1
ATOM 970 C C . GLU A 1 119 ? -3.042 7.509 -6.131 1.00 87.44 119 GLU A C 1
ATOM 972 O O . GLU A 1 119 ? -1.951 8.043 -5.920 1.00 87.44 119 GLU A O 1
ATOM 977 N N . ILE A 1 120 ? -3.369 6.345 -5.564 1.00 87.69 120 ILE A N 1
ATOM 978 C CA . ILE A 1 120 ? -2.447 5.590 -4.704 1.00 87.69 120 ILE A CA 1
ATOM 979 C C . ILE A 1 120 ? -1.164 5.249 -5.456 1.00 87.69 120 ILE A C 1
ATOM 981 O O . ILE A 1 120 ? -0.074 5.464 -4.920 1.00 87.69 120 ILE A O 1
ATOM 985 N N . ALA A 1 121 ? -1.270 4.785 -6.702 1.00 87.75 121 ALA A N 1
ATOM 986 C CA . ALA A 1 121 ? -0.103 4.511 -7.528 1.00 87.75 121 ALA A CA 1
ATOM 987 C C . ALA A 1 121 ? 0.750 5.782 -7.714 1.00 87.75 121 ALA A C 1
ATOM 989 O O . ALA A 1 121 ? 1.958 5.763 -7.502 1.00 87.75 121 ALA A O 1
ATOM 990 N N . LYS A 1 122 ? 0.151 6.943 -7.998 1.00 87.44 122 LYS A N 1
ATOM 991 C CA . LYS A 1 122 ? 0.918 8.200 -8.114 1.00 87.44 122 LYS A CA 1
ATOM 992 C C . LYS A 1 122 ? 1.669 8.554 -6.826 1.00 87.44 122 LYS A C 1
ATOM 994 O O . LYS A 1 122 ? 2.846 8.907 -6.888 1.00 87.44 122 LYS A O 1
ATOM 999 N N . ILE A 1 123 ? 1.013 8.441 -5.671 1.00 85.06 123 ILE A N 1
ATOM 1000 C CA . ILE A 1 123 ? 1.570 8.827 -4.360 1.00 85.06 123 ILE A CA 1
ATOM 1001 C C . ILE A 1 123 ? 2.640 7.839 -3.876 1.00 85.06 123 ILE A C 1
ATOM 1003 O O . ILE A 1 123 ? 3.556 8.210 -3.142 1.00 85.06 123 ILE A O 1
ATOM 1007 N N . THR A 1 124 ? 2.540 6.573 -4.273 1.00 87.19 124 THR A N 1
ATOM 1008 C CA . THR A 1 124 ? 3.438 5.502 -3.819 1.00 87.19 124 THR A CA 1
ATOM 1009 C C . THR A 1 124 ? 4.581 5.195 -4.789 1.00 87.19 124 THR A C 1
ATOM 1011 O O . THR A 1 124 ? 5.326 4.250 -4.548 1.00 87.19 124 THR A O 1
ATOM 1014 N N . ARG A 1 125 ? 4.795 6.015 -5.831 1.00 85.69 125 ARG A N 1
ATOM 1015 C CA . ARG A 1 125 ? 5.922 5.881 -6.783 1.00 85.69 125 ARG A CA 1
ATOM 1016 C C . ARG A 1 125 ? 7.309 5.872 -6.144 1.00 85.69 125 ARG A C 1
ATOM 1018 O O . ARG A 1 125 ? 8.24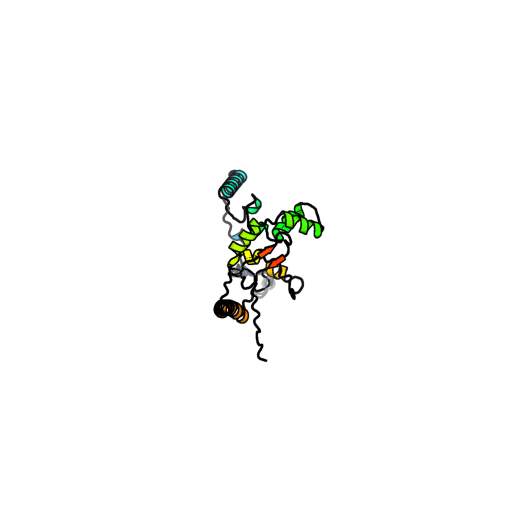0 5.330 -6.723 1.00 85.69 125 ARG A O 1
ATOM 1025 N N . SER A 1 126 ? 7.475 6.492 -4.978 1.00 80.25 126 SER A N 1
ATOM 1026 C CA . SER A 1 126 ? 8.746 6.463 -4.242 1.00 80.25 126 SER A CA 1
ATOM 1027 C C . SER A 1 126 ? 8.917 5.207 -3.373 1.00 80.25 126 SER A C 1
ATOM 1029 O O . SER A 1 126 ? 9.903 5.093 -2.644 1.00 80.25 126 SER A O 1
ATOM 1031 N N . GLN A 1 127 ? 7.972 4.261 -3.449 1.00 81.69 127 GLN A N 1
ATOM 1032 C CA . GLN A 1 127 ? 8.000 2.944 -2.811 1.00 81.69 127 GLN A CA 1
ATOM 1033 C C . GLN A 1 127 ? 8.455 3.005 -1.346 1.00 81.69 127 GLN A C 1
ATOM 1035 O O . GLN A 1 127 ? 7.750 3.543 -0.496 1.00 81.69 127 GLN A O 1
ATOM 1040 N N . SER A 1 128 ? 9.667 2.511 -1.068 1.00 76.25 128 SER A N 1
ATOM 1041 C CA . SER A 1 128 ? 10.296 2.431 0.252 1.00 76.25 128 SER A CA 1
ATOM 1042 C C . SER A 1 128 ? 10.491 3.772 0.969 1.00 76.25 128 SER A C 1
ATOM 1044 O O . SER A 1 128 ? 10.746 3.779 2.171 1.00 76.25 128 SER A O 1
ATOM 1046 N N . GLU A 1 129 ? 10.373 4.902 0.271 1.00 78.06 129 GLU A N 1
ATOM 1047 C CA . GLU A 1 129 ? 10.412 6.241 0.872 1.00 78.06 129 GLU A CA 1
ATOM 1048 C C . GLU A 1 129 ? 9.007 6.738 1.266 1.00 78.06 129 GLU A C 1
ATOM 1050 O O . GLU A 1 129 ? 8.863 7.682 2.046 1.00 78.06 129 GLU A O 1
ATOM 1055 N N . SER A 1 130 ? 7.948 6.097 0.763 1.00 80.69 130 SER A N 1
ATOM 1056 C CA . SER A 1 130 ? 6.558 6.443 1.050 1.00 80.69 130 SER A CA 1
ATOM 1057 C C . SER A 1 130 ? 6.034 5.674 2.261 1.00 80.69 130 SER A C 1
ATOM 1059 O O . SER A 1 130 ? 5.889 4.454 2.247 1.00 80.69 130 SER A O 1
ATOM 1061 N N . LYS A 1 131 ? 5.651 6.398 3.319 1.00 81.00 131 LYS A N 1
ATOM 1062 C CA . LYS A 1 131 ? 4.991 5.794 4.495 1.00 81.00 131 LYS A CA 1
ATOM 1063 C C . LYS A 1 131 ? 3.683 5.088 4.127 1.00 81.00 131 LYS A C 1
ATOM 1065 O O . LYS A 1 131 ? 3.368 4.050 4.697 1.00 81.00 131 LYS A O 1
ATOM 1070 N N . LEU A 1 132 ? 2.946 5.650 3.166 1.00 82.25 132 LEU A N 1
ATOM 1071 C CA . LEU A 1 132 ? 1.686 5.085 2.686 1.00 82.25 132 LEU A CA 1
ATOM 1072 C C . LEU A 1 132 ? 1.908 3.744 1.973 1.00 82.25 132 LEU A C 1
ATOM 1074 O O . LEU A 1 132 ? 1.086 2.848 2.112 1.00 82.25 132 LEU A O 1
ATOM 1078 N N . TRP A 1 133 ? 3.024 3.585 1.256 1.00 84.00 133 TRP A N 1
ATOM 1079 C CA . TRP A 1 133 ? 3.361 2.325 0.587 1.00 84.00 133 TRP A CA 1
ATOM 1080 C C . TRP A 1 133 ? 3.510 1.177 1.593 1.00 84.00 133 TRP A C 1
ATOM 1082 O O . TRP A 1 133 ? 2.918 0.122 1.393 1.00 84.00 133 TRP A O 1
ATOM 1092 N N . TYR A 1 134 ? 4.197 1.403 2.720 1.00 78.25 134 TYR A N 1
ATOM 1093 C CA . TYR A 1 134 ? 4.284 0.400 3.790 1.00 78.25 134 TYR A CA 1
ATOM 1094 C C . TYR A 1 134 ? 2.930 0.097 4.432 1.00 78.25 134 TYR A C 1
ATOM 1096 O O . TYR A 1 134 ? 2.640 -1.054 4.730 1.00 78.25 134 TYR A O 1
ATOM 1104 N N . GLU A 1 135 ? 2.103 1.119 4.656 1.00 78.62 135 GLU A N 1
ATOM 1105 C CA . GLU A 1 135 ? 0.789 0.949 5.287 1.00 78.62 135 GLU A CA 1
ATOM 1106 C C . GLU A 1 135 ? -0.184 0.146 4.414 1.00 78.62 135 GLU A C 1
ATOM 1108 O O . GLU A 1 135 ? -0.954 -0.665 4.927 1.00 78.62 135 GLU A O 1
ATOM 1113 N N . LEU A 1 136 ? -0.149 0.360 3.097 1.00 80.69 136 LEU A N 1
ATOM 1114 C CA . LEU A 1 136 ? -1.007 -0.345 2.145 1.00 80.69 136 LEU A CA 1
ATOM 1115 C C . LEU A 1 136 ? -0.497 -1.754 1.816 1.00 80.69 136 LEU A C 1
ATOM 1117 O O . LEU A 1 136 ? -1.296 -2.619 1.459 1.00 80.69 136 LEU A O 1
ATOM 1121 N N . ARG A 1 137 ? 0.807 -2.011 1.967 1.00 76.00 137 ARG A N 1
ATOM 1122 C CA . ARG A 1 137 ? 1.422 -3.331 1.788 1.00 76.00 137 ARG A CA 1
ATOM 1123 C C . ARG A 1 137 ? 1.176 -4.207 3.021 1.00 76.00 137 ARG A C 1
ATOM 1125 O O . ARG A 1 137 ? 2.075 -4.502 3.804 1.00 76.00 137 ARG A O 1
ATOM 1132 N N . PHE A 1 138 ? -0.077 -4.604 3.208 1.00 62.84 138 PHE A N 1
ATOM 1133 C CA . PHE A 1 138 ? -0.482 -5.493 4.289 1.00 62.84 138 PHE A CA 1
ATOM 1134 C C . PHE A 1 138 ? -0.154 -6.943 3.896 1.00 62.84 138 PHE A C 1
ATOM 1136 O O . PHE A 1 138 ? -0.865 -7.533 3.093 1.00 62.84 138 PHE A O 1
ATOM 1143 N N . TYR A 1 139 ? 0.926 -7.492 4.462 1.00 55.94 139 TYR A N 1
ATOM 1144 C CA . TYR A 1 139 ? 1.501 -8.815 4.166 1.00 55.94 139 TYR A CA 1
ATOM 1145 C C . TYR A 1 139 ? 1.981 -9.051 2.722 1.00 55.94 139 TYR A C 1
ATOM 1147 O O . TYR A 1 139 ? 1.290 -8.842 1.732 1.00 55.94 139 TYR A O 1
ATOM 1155 N N . GLU A 1 140 ? 3.189 -9.593 2.607 1.00 55.78 140 GLU A N 1
ATOM 1156 C CA . GLU A 1 140 ? 3.722 -10.139 1.362 1.00 55.78 140 GLU A CA 1
ATOM 1157 C C . GLU A 1 140 ? 3.227 -11.592 1.235 1.00 55.78 140 GLU A C 1
ATOM 1159 O O . GLU A 1 140 ? 3.782 -12.510 1.834 1.00 55.78 140 GLU A O 1
ATOM 1164 N N . ILE A 1 141 ? 2.105 -11.798 0.537 1.00 54.16 141 ILE A N 1
ATOM 1165 C CA . ILE A 1 141 ? 1.432 -13.113 0.455 1.00 54.16 141 ILE A CA 1
ATOM 1166 C C . ILE A 1 141 ? 2.230 -14.112 -0.402 1.00 54.16 141 ILE A C 1
ATOM 1168 O O . ILE A 1 141 ? 2.126 -15.318 -0.197 1.00 54.16 141 ILE A O 1
ATOM 1172 N N . ALA A 1 142 ? 3.049 -13.628 -1.340 1.00 45.75 142 ALA A N 1
ATOM 1173 C CA . ALA A 1 142 ? 3.651 -14.469 -2.372 1.00 45.75 142 ALA A CA 1
ATOM 1174 C C . ALA A 1 142 ? 4.763 -15.415 -1.875 1.00 45.75 142 ALA A C 1
ATOM 1176 O O . ALA A 1 142 ? 5.051 -16.383 -2.568 1.00 45.75 142 ALA A O 1
ATOM 1177 N N . ASP A 1 143 ? 5.367 -15.178 -0.701 1.00 46.72 143 ASP A N 1
ATOM 1178 C CA . ASP A 1 143 ? 6.474 -16.021 -0.212 1.00 46.72 143 ASP A CA 1
ATOM 1179 C C . ASP A 1 143 ? 6.692 -15.919 1.317 1.00 46.72 143 ASP A C 1
ATOM 1181 O O . ASP A 1 143 ? 7.811 -15.840 1.834 1.00 46.72 143 ASP A O 1
ATOM 1185 N N . CYS A 1 144 ? 5.593 -15.873 2.076 1.00 52.31 144 CYS A N 1
ATOM 1186 C CA . CYS A 1 144 ? 5.615 -15.707 3.529 1.00 52.31 144 CYS A CA 1
ATOM 1187 C C . CYS A 1 144 ? 6.230 -16.939 4.230 1.00 52.31 144 CYS A C 1
ATOM 1189 O O . CYS A 1 144 ? 5.544 -17.910 4.543 1.00 52.31 144 CYS A O 1
ATOM 1191 N N . LYS A 1 145 ? 7.544 -16.898 4.485 1.00 57.28 145 LYS A N 1
ATOM 1192 C CA . LYS A 1 145 ? 8.281 -17.885 5.304 1.00 57.28 145 LYS A CA 1
ATOM 1193 C C . LYS A 1 145 ? 8.321 -17.514 6.791 1.00 57.28 145 LYS A C 1
ATOM 1195 O O . LYS A 1 145 ? 9.018 -18.161 7.572 1.00 57.28 145 LYS A O 1
ATOM 1200 N N . THR A 1 146 ? 7.651 -16.431 7.178 1.00 62.31 146 THR A N 1
ATOM 1201 C CA . THR A 1 146 ? 7.666 -15.907 8.545 1.00 62.31 146 THR A CA 1
ATOM 1202 C C . THR A 1 146 ? 6.764 -16.731 9.460 1.00 62.31 146 THR A C 1
ATOM 1204 O O . THR A 1 146 ? 5.703 -17.211 9.066 1.00 62.31 146 THR A O 1
ATOM 1207 N N . GLY A 1 147 ? 7.220 -16.932 10.698 1.00 61.41 147 GLY A N 1
ATOM 1208 C CA . GLY A 1 147 ? 6.469 -17.677 11.704 1.00 61.41 147 GLY A CA 1
ATOM 1209 C C . GLY A 1 147 ? 5.176 -16.966 12.114 1.00 61.41 147 GLY A C 1
ATOM 1210 O O . GLY A 1 147 ? 5.008 -15.757 11.934 1.00 61.41 147 GLY A O 1
ATOM 1211 N N . ASN A 1 148 ? 4.252 -17.717 12.715 1.00 64.56 148 ASN A N 1
ATOM 1212 C CA . ASN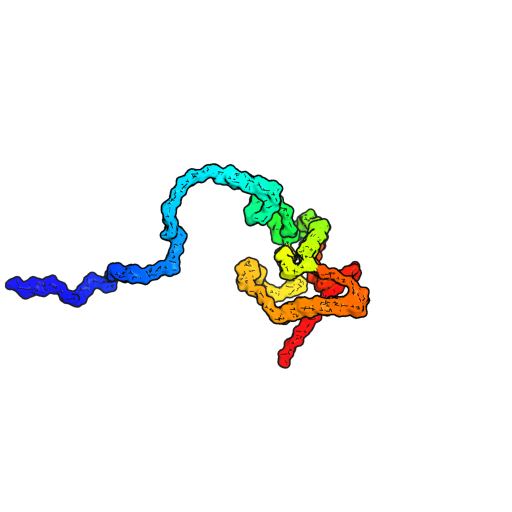 A 1 148 ? 3.049 -17.135 13.309 1.00 64.56 148 ASN A CA 1
ATOM 1213 C C . ASN A 1 148 ? 3.425 -16.039 14.321 1.00 64.56 148 ASN A C 1
ATOM 1215 O O . ASN A 1 148 ? 4.270 -16.256 15.183 1.00 64.56 148 ASN A O 1
ATOM 1219 N N . GLY A 1 149 ? 2.770 -14.876 14.236 1.00 66.00 149 GLY A N 1
ATOM 1220 C CA . GLY A 1 149 ? 2.974 -13.756 15.164 1.00 66.00 149 GLY A CA 1
ATOM 1221 C C . GLY A 1 149 ? 3.940 -12.665 14.689 1.00 66.00 149 GLY A C 1
ATOM 1222 O O . GLY A 1 149 ? 3.904 -11.572 15.250 1.00 66.00 149 GLY A O 1
ATOM 1223 N N . THR A 1 150 ? 4.709 -12.875 13.612 1.00 66.62 150 THR A N 1
ATOM 1224 C CA . THR A 1 150 ? 5.698 -11.885 13.133 1.00 66.62 150 THR A CA 1
ATOM 1225 C C . THR A 1 150 ? 5.089 -10.523 12.776 1.00 66.62 150 THR A C 1
ATOM 1227 O O . THR A 1 150 ? 5.713 -9.496 13.022 1.00 66.62 150 THR A O 1
ATOM 1230 N N . LEU A 1 151 ? 3.853 -10.466 12.261 1.00 61.03 151 LEU A N 1
ATOM 1231 C CA . LEU A 1 151 ? 3.173 -9.182 12.032 1.00 61.03 151 LEU A CA 1
ATOM 1232 C C . LEU A 1 151 ? 2.847 -8.471 13.342 1.00 61.03 151 LEU A C 1
ATOM 1234 O O . LEU A 1 151 ? 3.034 -7.266 13.445 1.00 61.03 151 LEU A O 1
ATOM 1238 N N . VAL A 1 152 ? 2.345 -9.200 14.340 1.00 63.38 152 VAL A N 1
ATOM 1239 C CA . VAL A 1 152 ? 2.035 -8.607 15.644 1.00 63.38 152 VAL A CA 1
ATOM 1240 C C . VAL A 1 152 ? 3.318 -8.038 16.239 1.00 63.38 152 VAL A C 1
ATOM 1242 O O . VAL A 1 152 ? 3.319 -6.894 16.679 1.00 63.38 152 VAL A O 1
ATOM 1245 N N . GLU A 1 153 ? 4.425 -8.777 16.143 1.00 66.88 153 GLU A N 1
ATOM 1246 C CA . GLU A 1 153 ? 5.759 -8.325 16.545 1.00 66.88 153 GLU A CA 1
ATOM 1247 C C . GLU A 1 153 ? 6.247 -7.101 15.750 1.00 66.88 153 GLU A C 1
ATOM 1249 O O . GLU A 1 153 ? 6.835 -6.191 16.334 1.00 66.88 153 GLU A O 1
ATOM 1254 N N . GLN A 1 154 ? 5.970 -7.024 14.445 1.00 63.06 154 GLN A N 1
ATOM 1255 C CA . GLN A 1 154 ? 6.249 -5.844 13.618 1.00 63.06 154 GLN A CA 1
ATOM 1256 C C . GLN A 1 154 ? 5.412 -4.631 14.034 1.00 63.06 154 GLN A C 1
ATOM 1258 O O . GLN A 1 154 ? 5.957 -3.542 14.214 1.00 63.06 154 GLN A O 1
ATOM 1263 N N . ILE A 1 155 ? 4.107 -4.814 14.238 1.00 58.94 155 ILE A N 1
ATOM 1264 C CA . ILE A 1 155 ? 3.167 -3.751 14.616 1.00 58.94 155 ILE A CA 1
ATOM 1265 C C . ILE A 1 155 ? 3.513 -3.176 15.993 1.00 58.94 155 ILE A C 1
ATOM 1267 O O . ILE A 1 155 ? 3.485 -1.960 16.169 1.00 58.94 155 ILE A O 1
ATOM 1271 N N . ILE A 1 156 ? 3.869 -4.022 16.965 1.00 68.19 156 ILE A N 1
ATOM 1272 C CA . ILE A 1 156 ? 4.251 -3.574 18.317 1.00 68.19 156 ILE A CA 1
ATOM 1273 C C . ILE A 1 156 ? 5.709 -3.091 18.402 1.00 68.19 156 ILE A C 1
ATOM 1275 O O . ILE A 1 156 ? 6.162 -2.707 19.480 1.00 68.19 156 ILE A O 1
ATOM 1279 N N . GLY A 1 157 ? 6.456 -3.117 17.291 1.00 59.34 157 GLY A N 1
ATOM 1280 C CA . GLY A 1 157 ? 7.855 -2.685 17.228 1.00 59.34 157 GLY A CA 1
ATOM 1281 C C . GLY A 1 157 ? 8.853 -3.643 17.890 1.00 59.34 157 GLY A C 1
ATOM 1282 O O . GLY A 1 157 ? 9.987 -3.251 18.159 1.00 59.34 157 GLY A O 1
ATOM 1283 N N . ALA A 1 158 ? 8.453 -4.888 18.158 1.00 60.94 158 ALA A N 1
ATOM 1284 C CA . ALA A 1 158 ? 9.320 -5.931 18.705 1.00 60.94 158 ALA A CA 1
ATOM 1285 C C . ALA A 1 158 ? 10.313 -6.480 17.666 1.00 60.94 158 ALA A C 1
ATOM 1287 O O . ALA A 1 158 ? 11.376 -6.978 18.037 1.00 60.94 158 ALA A O 1
ATOM 1288 N N . SER A 1 159 ? 10.022 -6.347 16.368 1.00 60.09 159 SER A N 1
ATOM 1289 C CA . SER A 1 159 ? 10.969 -6.693 15.305 1.00 60.09 159 SER A CA 1
ATOM 1290 C C . SER A 1 159 ? 11.764 -5.469 14.839 1.00 60.09 159 SER A C 1
ATOM 1292 O O . SER A 1 159 ? 11.183 -4.455 14.445 1.00 60.09 159 SER A O 1
ATOM 1294 N N . LYS A 1 160 ? 13.095 -5.571 14.789 1.00 55.38 160 LYS A N 1
ATOM 1295 C CA . LYS A 1 160 ? 13.924 -4.575 14.095 1.00 55.38 160 LYS A CA 1
ATOM 1296 C C . LYS A 1 160 ? 13.762 -4.734 12.583 1.00 55.38 160 LYS A C 1
ATOM 1298 O O . LYS A 1 160 ? 14.042 -5.801 12.046 1.00 55.38 160 LYS A O 1
ATOM 1303 N N . SER A 1 161 ? 13.418 -3.654 11.885 1.00 56.06 161 SER A N 1
ATOM 1304 C CA . SER A 1 161 ? 13.646 -3.541 10.443 1.00 56.06 161 SER A CA 1
ATOM 1305 C C . SER A 1 161 ? 15.156 -3.429 10.205 1.00 56.06 161 SER A C 1
ATOM 1307 O O . SER A 1 161 ? 15.723 -2.334 10.220 1.00 56.06 161 SER A O 1
ATOM 1309 N N . ILE A 1 162 ? 15.841 -4.566 10.088 1.00 57.38 162 ILE A N 1
ATOM 1310 C CA . ILE A 1 162 ? 17.287 -4.594 9.861 1.00 57.38 162 ILE A CA 1
ATOM 1311 C C . ILE A 1 162 ? 17.522 -4.298 8.383 1.00 57.38 162 ILE A C 1
ATOM 1313 O O . ILE A 1 162 ? 17.446 -5.185 7.539 1.00 57.38 162 ILE A O 1
ATOM 1317 N N . ASN A 1 163 ? 17.797 -3.035 8.072 1.00 61.38 163 ASN A N 1
ATOM 1318 C CA . ASN A 1 163 ? 18.383 -2.678 6.793 1.00 61.38 163 ASN A CA 1
ATOM 1319 C C . ASN A 1 163 ? 19.834 -3.182 6.799 1.00 61.38 163 ASN A C 1
ATOM 1321 O O . ASN A 1 163 ? 20.653 -2.678 7.566 1.00 61.38 163 ASN A O 1
ATOM 1325 N N . ASN A 1 164 ? 20.125 -4.236 6.036 1.00 74.06 164 ASN A N 1
ATOM 1326 C CA . ASN A 1 164 ? 21.467 -4.807 5.956 1.00 74.06 164 ASN A CA 1
ATOM 1327 C C . ASN A 1 164 ? 22.215 -4.271 4.721 1.00 74.06 164 ASN A C 1
ATOM 1329 O O . ASN A 1 164 ? 21.612 -3.785 3.764 1.00 74.06 164 ASN A O 1
ATOM 1333 N N . GLU A 1 165 ? 23.543 -4.379 4.727 1.00 79.25 165 GLU A N 1
ATOM 1334 C CA . GLU A 1 165 ? 24.393 -3.880 3.636 1.00 79.25 165 GLU A CA 1
ATOM 1335 C C . GLU A 1 165 ? 24.046 -4.526 2.280 1.00 79.25 165 GLU A C 1
ATOM 1337 O O . GLU A 1 165 ? 24.100 -3.879 1.234 1.00 79.25 165 GLU A O 1
ATOM 1342 N N . ALA A 1 166 ? 23.605 -5.790 2.289 1.00 78.12 166 ALA A N 1
ATOM 1343 C CA . ALA A 1 166 ? 23.156 -6.490 1.089 1.00 78.12 166 ALA A CA 1
ATOM 1344 C C . ALA A 1 166 ? 21.866 -5.888 0.494 1.00 78.12 166 ALA A C 1
ATOM 1346 O O . ALA A 1 166 ? 21.758 -5.785 -0.726 1.00 78.12 166 ALA A O 1
ATOM 1347 N N . MET A 1 167 ? 20.920 -5.449 1.327 1.00 75.69 167 MET A N 1
ATOM 1348 C CA . MET A 1 167 ? 19.671 -4.791 0.930 1.00 75.69 167 MET A CA 1
ATOM 1349 C C . MET A 1 167 ? 19.927 -3.377 0.407 1.00 75.69 167 MET A C 1
ATOM 1351 O O . MET A 1 167 ? 19.315 -2.975 -0.582 1.00 75.69 167 MET A O 1
ATOM 1355 N N . GLU A 1 168 ? 20.848 -2.626 1.017 1.00 81.06 168 GLU A N 1
ATOM 1356 C CA . GLU A 1 168 ? 21.254 -1.308 0.503 1.00 81.06 168 GLU A CA 1
ATOM 1357 C C . GLU A 1 168 ? 21.979 -1.420 -0.835 1.00 81.06 168 GLU A C 1
ATOM 1359 O O . GLU A 1 168 ? 21.651 -0.710 -1.791 1.00 81.06 168 GLU A O 1
ATOM 1364 N N . ARG A 1 169 ? 22.918 -2.368 -0.936 1.00 82.88 169 ARG A N 1
ATOM 1365 C CA . ARG A 1 169 ? 23.557 -2.719 -2.206 1.00 82.88 169 ARG A CA 1
ATOM 1366 C C . ARG A 1 169 ? 22.516 -3.141 -3.239 1.00 82.88 169 ARG A C 1
ATOM 1368 O O . ARG A 1 169 ? 22.637 -2.742 -4.395 1.00 82.88 169 ARG A O 1
ATOM 1375 N N . GLY A 1 170 ? 21.507 -3.909 -2.824 1.00 82.69 170 GLY A N 1
ATOM 1376 C CA . GLY A 1 170 ? 20.334 -4.256 -3.617 1.00 82.69 170 GLY A CA 1
ATOM 137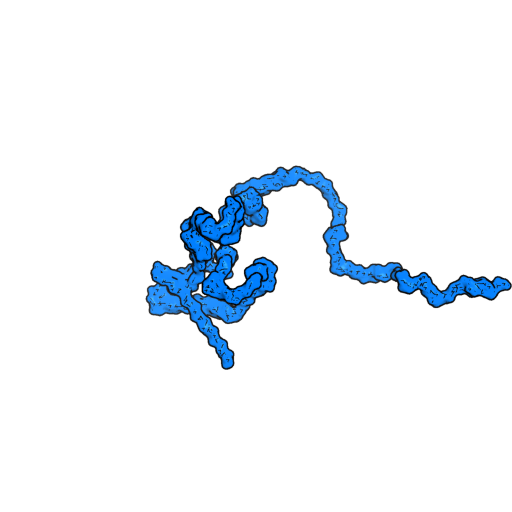7 C C . GLY A 1 170 ? 19.704 -3.006 -4.219 1.00 82.69 170 GLY A C 1
ATOM 1378 O O . GLY A 1 170 ? 19.830 -2.795 -5.422 1.00 82.69 170 GLY A O 1
ATOM 1379 N N . ARG A 1 171 ? 19.152 -2.116 -3.398 1.00 81.81 171 ARG A N 1
ATOM 1380 C CA . ARG A 1 171 ? 18.484 -0.896 -3.882 1.00 81.81 171 ARG A CA 1
ATOM 1381 C C . ARG A 1 171 ? 19.342 -0.041 -4.815 1.00 81.81 171 ARG A C 1
ATOM 1383 O O . ARG A 1 171 ? 18.827 0.534 -5.771 1.00 81.81 171 ARG A O 1
ATOM 1390 N N . ARG A 1 172 ? 20.653 0.051 -4.565 1.00 83.19 172 ARG A N 1
ATOM 1391 C CA . ARG A 1 172 ? 21.568 0.791 -5.449 1.00 83.19 172 ARG A CA 1
ATOM 1392 C C . ARG A 1 172 ? 21.691 0.129 -6.823 1.00 83.19 172 ARG A C 1
ATOM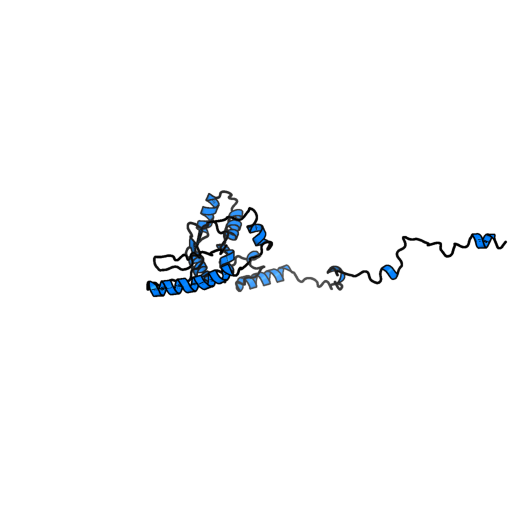 1394 O O . ARG A 1 172 ? 21.485 0.785 -7.837 1.00 83.19 172 ARG A O 1
ATOM 1401 N N . LEU A 1 173 ? 21.988 -1.170 -6.849 1.00 85.81 173 LEU A N 1
ATOM 1402 C CA . LEU A 1 173 ? 22.202 -1.919 -8.089 1.00 85.81 173 LEU A CA 1
ATOM 1403 C C . LEU A 1 173 ? 20.920 -2.092 -8.917 1.00 85.81 173 LEU A C 1
ATOM 1405 O O .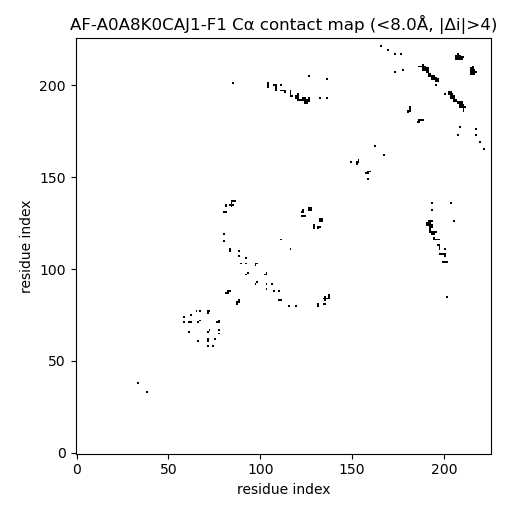 LEU A 1 173 ? 21.013 -2.208 -10.129 1.00 85.81 173 LEU A O 1
ATOM 1409 N N . GLU A 1 174 ? 19.737 -2.116 -8.291 1.00 84.94 174 GLU A N 1
ATOM 1410 C CA . GLU A 1 174 ? 18.439 -2.136 -9.001 1.00 84.94 174 GLU A CA 1
ATOM 1411 C C . GLU A 1 174 ? 18.362 -0.967 -9.982 1.00 84.94 174 GLU A C 1
ATOM 1413 O O . GLU A 1 174 ? 18.162 -1.167 -11.176 1.00 84.94 174 GLU A O 1
ATOM 1418 N N . LYS A 1 175 ? 18.635 0.246 -9.489 1.00 84.88 175 LYS A N 1
ATOM 1419 C CA . LYS A 1 175 ? 18.588 1.467 -10.299 1.00 84.88 175 LYS A CA 1
ATOM 1420 C C . LYS A 1 175 ? 19.600 1.440 -11.445 1.00 84.88 175 LYS A C 1
ATOM 1422 O O . LYS A 1 175 ? 19.268 1.834 -12.557 1.00 84.88 175 LYS A O 1
ATOM 1427 N N . GLU A 1 176 ? 20.816 0.964 -11.184 1.00 88.12 176 GLU A N 1
ATOM 1428 C CA . GLU A 1 176 ? 21.866 0.852 -12.207 1.00 88.12 176 GLU A CA 1
ATOM 1429 C C . GLU A 1 176 ? 21.494 -0.159 -13.304 1.00 88.12 176 GLU A C 1
ATOM 1431 O O . GLU A 1 176 ? 21.677 0.115 -14.489 1.00 88.12 176 GLU A O 1
ATOM 1436 N N . VAL A 1 177 ? 20.924 -1.308 -12.926 1.00 89.25 177 VAL A N 1
ATOM 1437 C CA . VAL A 1 177 ? 20.518 -2.357 -13.873 1.00 89.25 177 VAL A CA 1
ATOM 1438 C C . VAL A 1 177 ? 19.351 -1.904 -14.749 1.00 89.25 177 VAL A C 1
ATOM 1440 O O . VAL A 1 177 ? 19.396 -2.144 -15.954 1.00 89.25 177 VAL A O 1
ATOM 1443 N N . VAL A 1 178 ? 18.347 -1.215 -14.190 1.00 87.69 178 VAL A N 1
ATOM 1444 C CA . VAL A 1 178 ? 17.245 -0.641 -14.989 1.00 87.69 178 VAL A CA 1
ATOM 1445 C C . VAL A 1 178 ? 17.796 0.324 -16.039 1.00 87.69 178 VAL A C 1
ATOM 1447 O O . VAL A 1 178 ? 17.493 0.178 -17.219 1.00 87.69 178 VAL A O 1
ATOM 1450 N N . GLN A 1 179 ? 18.675 1.250 -15.644 1.00 89.12 179 GLN A N 1
ATOM 1451 C CA . GLN A 1 179 ? 19.266 2.217 -16.576 1.00 89.12 179 GLN A CA 1
ATOM 1452 C C . GLN A 1 179 ? 20.058 1.547 -17.704 1.00 89.12 179 GLN A C 1
ATOM 1454 O O . GLN A 1 179 ? 20.052 2.021 -18.841 1.00 89.12 179 GLN A O 1
ATOM 1459 N N . GLU A 1 180 ? 20.764 0.459 -17.405 1.00 90.31 180 GLU A N 1
ATOM 1460 C CA . GLU A 1 180 ? 21.526 -0.272 -18.415 1.00 90.31 180 GLU A CA 1
ATOM 1461 C C . GLU A 1 180 ? 20.614 -1.072 -19.356 1.00 90.31 180 GLU A C 1
ATOM 1463 O O . GLU A 1 180 ? 20.864 -1.115 -20.562 1.00 90.31 180 GLU A O 1
ATOM 1468 N N . LEU A 1 181 ? 19.523 -1.650 -18.840 1.00 89.50 181 LEU A N 1
ATOM 1469 C CA . LEU A 1 181 ? 18.490 -2.305 -19.649 1.00 89.50 181 LEU A CA 1
ATOM 1470 C C . LEU A 1 181 ? 17.828 -1.320 -20.618 1.00 89.50 181 LEU A C 1
ATOM 1472 O O . LEU A 1 181 ? 17.722 -1.618 -21.809 1.00 89.50 181 LEU A O 1
ATOM 1476 N N . GLU A 1 182 ? 17.458 -0.131 -20.139 1.00 90.12 182 GLU A N 1
ATOM 1477 C CA . GLU A 1 182 ? 16.869 0.930 -20.964 1.00 90.12 182 GLU A CA 1
ATOM 1478 C C . GLU A 1 182 ? 17.788 1.336 -22.116 1.00 90.12 182 GLU A C 1
ATOM 1480 O O . GLU A 1 182 ? 17.353 1.395 -23.268 1.00 90.12 182 GLU A O 1
ATOM 1485 N N . LYS A 1 183 ? 19.083 1.537 -21.841 1.00 92.06 183 LYS A N 1
ATOM 1486 C CA . LYS A 1 183 ? 20.077 1.867 -22.875 1.00 92.06 183 LYS A CA 1
ATOM 1487 C C . LYS A 1 183 ? 20.262 0.733 -23.872 1.00 92.06 183 LYS A C 1
ATOM 1489 O O . LYS A 1 183 ? 20.243 0.961 -25.079 1.00 92.06 183 LYS A O 1
ATOM 1494 N N . LYS A 1 184 ? 20.467 -0.488 -23.375 1.00 91.94 184 LYS A N 1
ATOM 1495 C CA . LYS A 1 184 ? 20.833 -1.635 -24.210 1.00 91.94 184 LYS A CA 1
ATOM 1496 C C . LYS A 1 184 ? 19.701 -2.036 -25.144 1.00 91.94 184 LYS A C 1
ATOM 1498 O O . LYS A 1 184 ? 19.965 -2.444 -26.272 1.00 91.94 184 LYS A O 1
ATOM 1503 N N . TRP A 1 185 ? 18.461 -1.976 -24.666 1.00 88.88 185 TRP A N 1
ATOM 1504 C CA . TRP A 1 185 ? 17.289 -2.435 -25.416 1.00 88.88 185 TRP A CA 1
ATOM 1505 C C . TRP A 1 185 ? 16.466 -1.284 -25.996 1.00 88.88 185 TRP A C 1
ATOM 1507 O O . TRP A 1 185 ? 15.481 -1.534 -26.680 1.00 88.88 185 TRP A O 1
ATOM 1517 N N . SER A 1 186 ? 16.890 -0.032 -25.781 1.00 87.75 186 SER A N 1
ATOM 1518 C CA . SER A 1 186 ? 16.170 1.172 -26.225 1.00 87.75 186 SER A CA 1
ATOM 1519 C C . SER A 1 186 ? 14.711 1.197 -25.754 1.00 87.75 186 SER A C 1
ATOM 1521 O O . SER A 1 186 ? 13.821 1.667 -26.462 1.00 87.75 186 SER A O 1
ATOM 1523 N N . ILE A 1 187 ? 14.473 0.681 -24.548 1.00 88.00 187 ILE A N 1
ATOM 1524 C CA . ILE A 1 187 ? 13.164 0.658 -23.893 1.00 88.00 187 ILE A CA 1
ATOM 1525 C C . ILE A 1 187 ? 13.051 1.819 -22.905 1.00 88.00 187 ILE A C 1
ATOM 1527 O O . ILE A 1 187 ? 14.058 2.351 -22.438 1.00 88.00 187 ILE A O 1
ATOM 1531 N N . ARG A 1 188 ? 11.818 2.214 -22.584 1.00 87.31 188 ARG A N 1
ATOM 1532 C CA . ARG A 1 188 ? 11.528 3.169 -21.510 1.00 87.31 188 ARG A CA 1
ATOM 1533 C C . ARG A 1 188 ? 10.711 2.485 -20.435 1.00 87.31 188 ARG A C 1
ATOM 1535 O O . ARG A 1 188 ? 9.749 1.787 -20.754 1.00 87.31 188 ARG A O 1
ATOM 1542 N N . SER A 1 189 ? 11.080 2.722 -19.189 1.00 84.81 189 SER A N 1
ATOM 1543 C CA . SER A 1 189 ? 10.359 2.229 -18.030 1.00 84.81 189 SER A CA 1
ATOM 1544 C C . SER A 1 189 ? 10.141 3.349 -17.019 1.00 84.81 189 SER A C 1
ATOM 1546 O O . SER A 1 189 ? 10.931 4.285 -16.913 1.00 84.81 189 SER A O 1
ATOM 1548 N N . ASP A 1 190 ? 9.033 3.270 -16.295 1.00 81.81 190 ASP A N 1
ATOM 1549 C CA . ASP A 1 190 ? 8.735 4.167 -15.191 1.00 81.81 190 ASP A CA 1
ATOM 1550 C C . ASP A 1 190 ? 9.090 3.497 -13.862 1.00 81.81 190 ASP A C 1
ATOM 1552 O O . ASP A 1 190 ? 8.948 2.281 -13.687 1.00 81.81 190 ASP A O 1
ATOM 1556 N N . ASN A 1 191 ? 9.488 4.323 -12.890 1.00 77.81 191 ASN A N 1
ATOM 1557 C CA . ASN A 1 191 ? 9.598 3.887 -11.503 1.00 77.81 191 ASN A CA 1
ATOM 1558 C C . ASN A 1 191 ? 8.248 3.349 -11.026 1.00 77.81 191 ASN A C 1
ATOM 1560 O O . ASN A 1 191 ? 7.206 4.003 -11.162 1.00 77.81 191 ASN A O 1
ATOM 1564 N N . CYS A 1 192 ? 8.288 2.176 -10.413 1.00 80.81 192 CYS A N 1
ATOM 1565 C CA . CYS A 1 192 ? 7.086 1.499 -9.977 1.00 80.81 192 CYS A CA 1
ATOM 1566 C C . CYS A 1 192 ? 6.472 2.089 -8.718 1.00 80.81 192 CYS A C 1
ATOM 1568 O O . CYS A 1 192 ? 7.155 2.570 -7.818 1.00 80.81 192 CYS A O 1
ATOM 1570 N N . ALA A 1 193 ? 5.157 1.960 -8.636 1.00 85.81 193 ALA A N 1
ATOM 1571 C CA . ALA A 1 193 ? 4.360 2.273 -7.466 1.00 85.81 193 ALA A CA 1
ATOM 1572 C C . ALA A 1 193 ? 3.708 1.011 -6.896 1.00 85.81 193 ALA A C 1
ATOM 1574 O O . ALA A 1 193 ? 3.824 -0.066 -7.478 1.00 85.81 193 ALA A O 1
ATOM 1575 N N . LEU A 1 194 ? 2.955 1.156 -5.802 1.00 87.31 194 LEU A N 1
ATOM 1576 C CA . LEU A 1 194 ? 2.023 0.111 -5.397 1.00 87.31 194 LEU A CA 1
ATOM 1577 C C . LEU A 1 194 ? 0.817 0.116 -6.342 1.00 87.31 194 LEU A C 1
ATOM 1579 O O . LEU A 1 194 ? 0.025 1.061 -6.362 1.00 87.31 194 LEU A O 1
ATOM 1583 N N . LEU A 1 195 ? 0.682 -0.955 -7.111 1.00 87.81 195 LEU A N 1
ATOM 1584 C CA . LEU A 1 195 ? -0.433 -1.212 -8.006 1.00 87.81 195 LEU A CA 1
ATOM 1585 C C . LEU A 1 195 ? -1.449 -2.087 -7.278 1.00 87.81 195 LEU A C 1
ATOM 1587 O O . LEU A 1 195 ? -1.159 -3.230 -6.928 1.00 87.81 195 LEU A O 1
ATOM 1591 N N . LEU A 1 196 ? -2.638 -1.539 -7.047 1.00 87.56 196 LEU A N 1
ATOM 1592 C CA . LEU A 1 196 ? -3.775 -2.252 -6.471 1.00 87.56 196 LEU A CA 1
ATOM 1593 C C . LEU A 1 196 ? -4.777 -2.598 -7.571 1.00 87.56 196 LEU A C 1
ATOM 1595 O O . LEU A 1 196 ? -4.978 -1.802 -8.491 1.00 87.56 196 LEU A O 1
ATOM 1599 N N . HIS A 1 197 ? -5.435 -3.753 -7.462 1.00 86.50 197 HIS A N 1
ATOM 1600 C CA . HIS A 1 197 ? -6.451 -4.165 -8.428 1.00 86.50 197 HIS A CA 1
ATOM 1601 C C . HIS A 1 197 ? -7.863 -4.083 -7.819 1.00 86.50 197 HIS A C 1
ATOM 1603 O O . HIS A 1 197 ? -8.183 -4.876 -6.937 1.00 86.50 197 HIS A O 1
ATOM 1609 N N . PRO A 1 198 ? -8.762 -3.208 -8.312 1.00 86.19 198 PRO A N 1
ATOM 1610 C CA . PRO A 1 198 ? -10.116 -3.043 -7.764 1.00 86.19 198 PRO A CA 1
ATOM 1611 C C . PRO A 1 198 ? -10.932 -4.341 -7.668 1.00 86.19 198 PRO A C 1
ATOM 1613 O O . PRO A 1 198 ? -11.616 -4.589 -6.681 1.00 86.19 198 PRO A O 1
ATOM 1616 N N . GLN A 1 199 ? -10.831 -5.219 -8.675 1.00 86.56 199 GLN A N 1
ATOM 1617 C CA . GLN A 1 199 ? -11.545 -6.507 -8.664 1.00 86.56 199 GLN A CA 1
ATOM 1618 C C . GLN A 1 199 ? -10.878 -7.563 -7.771 1.00 86.56 199 GLN A C 1
ATOM 1620 O O . GLN A 1 199 ? -11.508 -8.561 -7.430 1.00 86.56 199 GLN A O 1
ATOM 1625 N N . TYR A 1 200 ? -9.616 -7.362 -7.398 1.00 86.62 200 TYR A N 1
ATOM 1626 C CA . TYR A 1 200 ? -8.862 -8.264 -6.531 1.00 86.62 200 TYR A CA 1
ATOM 1627 C C . TYR A 1 200 ? -8.270 -7.437 -5.387 1.00 86.62 200 TYR A C 1
ATOM 1629 O O . TYR A 1 200 ? -7.058 -7.255 -5.326 1.00 86.62 200 TYR A O 1
ATOM 1637 N N . PRO A 1 201 ? -9.124 -6.914 -4.486 1.00 82.44 201 PRO A N 1
ATOM 1638 C CA . PRO A 1 201 ? -8.755 -5.888 -3.505 1.00 82.44 201 PRO A CA 1
ATOM 1639 C C . PRO A 1 201 ? -7.698 -6.350 -2.488 1.00 82.44 201 PRO A C 1
ATOM 1641 O O . PRO A 1 201 ? -7.063 -5.538 -1.824 1.00 82.44 201 PRO A O 1
ATOM 1644 N N . ILE A 1 202 ? -7.501 -7.664 -2.376 1.00 83.19 202 ILE A N 1
ATOM 1645 C CA . ILE A 1 202 ? -6.489 -8.299 -1.525 1.00 83.19 202 ILE A CA 1
ATOM 1646 C C . ILE A 1 202 ? -5.128 -8.473 -2.215 1.00 83.19 202 ILE A C 1
ATOM 1648 O O . ILE A 1 202 ? -4.172 -8.889 -1.568 1.00 83.19 202 ILE A O 1
ATOM 1652 N N . ILE A 1 203 ? -5.034 -8.192 -3.518 1.00 82.31 203 ILE A N 1
ATOM 1653 C CA . ILE A 1 203 ? -3.816 -8.358 -4.311 1.00 82.31 203 ILE A CA 1
ATOM 1654 C C . ILE A 1 203 ? -3.257 -6.980 -4.658 1.00 82.31 203 ILE A C 1
ATOM 1656 O O . ILE A 1 203 ? -3.939 -6.130 -5.237 1.00 82.31 203 ILE A O 1
ATOM 1660 N N . GLY A 1 204 ? -1.981 -6.789 -4.336 1.00 84.62 204 GLY A N 1
ATOM 1661 C CA . GLY A 1 204 ? -1.196 -5.640 -4.760 1.00 84.62 204 GLY A CA 1
ATOM 1662 C C . GLY A 1 204 ? 0.176 -6.079 -5.257 1.00 84.62 204 GLY A C 1
ATOM 1663 O O . GLY A 1 204 ? 0.730 -7.064 -4.771 1.00 84.62 204 GLY A O 1
ATOM 1664 N N . ALA A 1 205 ? 0.722 -5.344 -6.220 1.00 85.88 205 ALA A N 1
ATOM 1665 C CA . ALA A 1 205 ? 2.054 -5.573 -6.769 1.00 85.88 205 ALA A CA 1
ATOM 1666 C C . ALA A 1 205 ? 2.873 -4.280 -6.737 1.00 85.88 205 ALA A C 1
ATOM 1668 O O . ALA A 1 205 ? 2.332 -3.188 -6.882 1.00 85.88 205 ALA A O 1
ATOM 1669 N N . SER A 1 206 ? 4.184 -4.400 -6.550 1.00 86.94 206 SER A N 1
ATOM 1670 C CA . SER A 1 206 ? 5.123 -3.277 -6.613 1.00 86.94 206 SER A CA 1
ATOM 1671 C C . SER A 1 206 ? 6.405 -3.763 -7.294 1.00 86.94 206 SER A C 1
ATOM 1673 O O . SER A 1 206 ? 7.362 -4.050 -6.580 1.00 86.94 206 SER A O 1
ATOM 1675 N N . PRO A 1 207 ? 6.396 -3.928 -8.631 1.00 86.88 207 PRO A N 1
ATOM 1676 C CA . PRO A 1 207 ? 7.559 -4.417 -9.380 1.00 86.88 207 PRO A CA 1
ATOM 1677 C C . PRO A 1 207 ? 8.737 -3.433 -9.326 1.00 86.88 207 PRO A C 1
ATOM 1679 O O . PRO A 1 207 ? 8.577 -2.318 -8.831 1.00 86.88 207 PRO A O 1
ATOM 1682 N N . ASP A 1 208 ? 9.901 -3.790 -9.868 1.00 85.38 208 ASP A N 1
ATOM 1683 C CA . ASP A 1 208 ? 11.059 -2.878 -9.880 1.00 85.38 208 ASP A CA 1
ATOM 1684 C C . ASP A 1 208 ? 10.896 -1.737 -10.894 1.00 85.38 208 ASP A C 1
ATOM 1686 O O . ASP A 1 208 ? 11.145 -0.571 -10.575 1.00 85.38 208 ASP A O 1
ATOM 1690 N N . ALA A 1 209 ? 10.422 -2.051 -12.103 1.00 86.56 209 ALA A N 1
ATOM 1691 C CA . ALA A 1 209 ? 10.073 -1.061 -13.123 1.00 86.56 209 ALA A CA 1
ATOM 1692 C C . ALA A 1 209 ? 8.970 -1.582 -14.061 1.00 86.56 209 ALA A C 1
ATOM 1694 O O . ALA A 1 209 ? 8.807 -2.790 -14.244 1.00 86.56 209 ALA A O 1
ATOM 1695 N N . VAL A 1 210 ? 8.193 -0.676 -14.656 1.00 87.19 210 VAL A N 1
ATOM 1696 C CA . VAL A 1 210 ? 7.083 -1.014 -15.570 1.00 87.19 210 VAL A CA 1
ATOM 1697 C C . VAL A 1 210 ? 7.236 -0.231 -16.864 1.00 87.19 210 VAL A C 1
ATOM 1699 O O . VAL A 1 210 ? 7.434 0.982 -16.842 1.00 87.19 210 VAL A O 1
ATOM 1702 N N . GLY A 1 211 ? 7.156 -0.933 -17.990 1.00 85.00 211 GLY A N 1
ATOM 1703 C CA . GLY A 1 211 ? 7.062 -0.349 -19.324 1.00 85.00 211 GLY A CA 1
ATOM 1704 C C . GLY A 1 211 ? 5.623 -0.302 -19.833 1.00 85.00 211 GLY A C 1
ATOM 1705 O O . GLY A 1 211 ? 4.673 -0.610 -19.116 1.00 85.00 211 GLY A O 1
ATOM 1706 N N . SER A 1 212 ? 5.454 0.054 -21.105 1.00 85.12 212 SER A N 1
ATOM 1707 C CA . SER A 1 212 ? 4.142 0.077 -21.771 1.00 85.12 212 SER A CA 1
ATOM 1708 C C . SER A 1 212 ? 3.453 -1.289 -21.822 1.00 85.12 212 SER A C 1
ATOM 1710 O O . SER A 1 212 ? 2.232 -1.374 -21.740 1.00 85.12 212 SER A O 1
ATOM 1712 N N . ASP A 1 213 ? 4.242 -2.342 -21.993 1.00 89.44 213 ASP A N 1
ATOM 1713 C CA . ASP A 1 213 ? 3.806 -3.692 -22.351 1.00 89.44 213 ASP A CA 1
ATOM 1714 C C . ASP A 1 213 ? 4.614 -4.783 -21.630 1.00 89.44 213 ASP A C 1
ATOM 1716 O O . ASP A 1 213 ? 4.416 -5.973 -21.866 1.00 89.44 213 ASP A O 1
ATOM 1720 N N . PHE A 1 214 ? 5.510 -4.391 -20.723 1.00 87.75 214 PHE A N 1
ATOM 1721 C CA . PHE A 1 214 ? 6.366 -5.304 -19.974 1.00 87.75 214 PHE A CA 1
ATOM 1722 C C . PHE A 1 214 ? 6.543 -4.851 -18.523 1.00 87.75 214 PHE A C 1
ATOM 1724 O O . PHE A 1 214 ? 6.385 -3.679 -18.180 1.00 87.75 214 PHE A O 1
ATOM 1731 N N . VAL A 1 215 ? 6.916 -5.803 -17.670 1.00 87.94 215 VAL A N 1
ATOM 1732 C CA . VAL A 1 215 ? 7.280 -5.581 -16.267 1.00 87.94 215 VAL A CA 1
ATOM 1733 C C . VAL A 1 215 ? 8.711 -6.066 -16.067 1.00 87.94 215 VAL A C 1
ATOM 1735 O O . VAL A 1 215 ? 9.095 -7.103 -16.607 1.00 87.94 215 VAL A O 1
ATOM 1738 N N . ILE A 1 216 ? 9.500 -5.308 -15.312 1.00 87.50 216 ILE A N 1
ATOM 1739 C CA . ILE A 1 216 ? 10.879 -5.635 -14.959 1.00 87.50 216 ILE A CA 1
ATOM 1740 C C . ILE A 1 216 ? 10.913 -6.042 -13.485 1.00 87.50 216 ILE A C 1
ATOM 1742 O O . ILE A 1 216 ? 10.481 -5.279 -12.623 1.00 87.50 216 ILE A O 1
ATOM 1746 N N . GLU A 1 217 ? 11.476 -7.222 -13.228 1.00 87.62 217 GLU A N 1
ATOM 1747 C CA . GLU A 1 217 ? 11.799 -7.743 -11.898 1.00 87.62 217 GLU A CA 1
ATOM 1748 C C . GLU A 1 217 ? 13.282 -8.152 -11.890 1.00 87.62 217 GLU A C 1
ATOM 1750 O O . GLU A 1 217 ? 13.726 -8.951 -12.722 1.00 87.62 217 GLU A O 1
ATOM 1755 N N . ILE A 1 218 ? 14.075 -7.585 -10.985 1.00 85.38 218 ILE A N 1
ATOM 1756 C CA . ILE A 1 218 ? 15.530 -7.727 -10.925 1.00 85.38 218 ILE A CA 1
ATOM 1757 C C . ILE A 1 218 ? 15.899 -8.629 -9.754 1.00 85.38 218 ILE A C 1
ATOM 1759 O O . ILE A 1 218 ? 16.006 -8.219 -8.600 1.00 85.38 218 ILE A O 1
ATOM 1763 N N . LEU A 1 219 ? 16.231 -9.876 -10.073 1.00 80.00 219 LEU A N 1
ATOM 1764 C CA . LEU A 1 219 ? 16.743 -10.818 -9.086 1.00 80.00 219 LEU A CA 1
ATOM 1765 C C . LEU A 1 219 ? 18.250 -10.649 -8.891 1.00 80.00 219 LEU A C 1
ATOM 1767 O O . LEU A 1 219 ? 19.040 -10.727 -9.835 1.00 80.00 219 LEU A O 1
ATOM 1771 N N . LYS A 1 220 ? 18.672 -10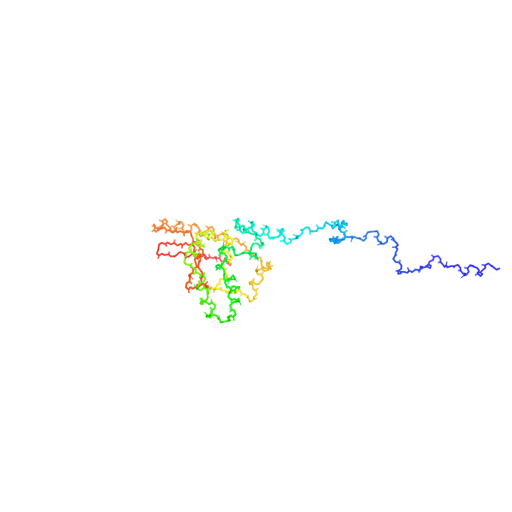.483 -7.635 1.00 71.94 220 LYS A N 1
ATOM 1772 C CA . LYS A 1 220 ? 20.092 -10.405 -7.269 1.00 71.94 220 LYS A CA 1
ATOM 1773 C C . LYS A 1 220 ? 20.538 -11.662 -6.556 1.00 71.94 220 LYS A C 1
ATOM 1775 O O . LYS A 1 220 ? 20.198 -11.899 -5.401 1.00 71.94 220 LYS A O 1
ATOM 1780 N N . ALA A 1 221 ? 21.387 -12.430 -7.226 1.00 66.19 221 ALA A N 1
ATOM 1781 C CA . ALA A 1 221 ? 22.102 -13.518 -6.585 1.00 66.19 221 ALA A CA 1
ATOM 1782 C C . ALA A 1 221 ? 23.143 -12.944 -5.610 1.00 66.19 221 ALA A C 1
ATOM 1784 O O . ALA A 1 221 ? 24.185 -12.419 -6.014 1.00 66.19 221 ALA A O 1
ATOM 1785 N N . VAL A 1 222 ? 22.882 -13.059 -4.308 1.00 60.34 222 VAL A N 1
ATOM 1786 C CA . VAL A 1 222 ? 23.926 -12.901 -3.294 1.00 60.34 222 VAL A CA 1
ATOM 1787 C C . VAL A 1 222 ? 24.745 -14.188 -3.318 1.00 60.34 222 VAL A C 1
ATOM 1789 O O . VAL A 1 222 ? 24.332 -15.205 -2.768 1.00 60.34 222 VAL A O 1
ATOM 1792 N N . LYS A 1 223 ? 25.903 -14.172 -3.989 1.00 53.44 223 LYS A N 1
ATOM 1793 C CA . LYS A 1 223 ? 26.901 -15.229 -3.793 1.00 53.44 223 LYS A CA 1
ATOM 1794 C C . LYS A 1 223 ? 27.350 -15.164 -2.335 1.00 53.44 223 LYS A C 1
ATOM 1796 O O . LYS A 1 223 ? 28.120 -14.280 -1.969 1.00 53.44 223 LYS A O 1
ATOM 1801 N N . ILE A 1 224 ? 26.858 -16.091 -1.519 1.00 47.38 224 ILE A N 1
ATOM 1802 C CA . ILE A 1 224 ? 27.489 -16.435 -0.250 1.00 47.38 224 ILE A CA 1
ATOM 1803 C C . ILE A 1 224 ? 28.795 -17.117 -0.653 1.00 47.38 224 ILE A C 1
ATOM 1805 O O . ILE A 1 224 ? 28.787 -18.261 -1.103 1.00 47.38 224 ILE A O 1
ATOM 1809 N N . LEU A 1 225 ? 29.899 -16.372 -0.624 1.00 42.31 225 LEU A N 1
ATOM 1810 C CA . LEU A 1 225 ? 31.223 -16.978 -0.679 1.00 42.31 225 LEU A CA 1
ATOM 1811 C C . LEU A 1 225 ? 31.361 -17.787 0.617 1.00 42.31 225 LEU A C 1
ATOM 1813 O O . LEU A 1 225 ? 31.427 -17.194 1.693 1.00 42.31 225 LEU A O 1
ATOM 1817 N N . GLN A 1 226 ? 31.264 -19.113 0.501 1.00 38.78 226 GLN A N 1
ATOM 1818 C CA . GLN A 1 226 ? 31.686 -20.052 1.541 1.00 38.78 226 GLN A CA 1
ATOM 1819 C C . GLN A 1 226 ? 33.208 -20.163 1.536 1.00 38.78 226 GLN A C 1
ATOM 1821 O O . GLN A 1 226 ? 33.785 -20.134 0.423 1.00 38.78 226 GLN A O 1
#

Mean predicted aligned error: 16.86 Å